Protein AF-A0A411WM19-F1 (afdb_monomer)

Foldseek 3Di:
DDPDDDDDKAKDFAPFLVPPPVCPVPDDPDDDDDDDDDDDDDDPDDPPPPVVVVVVVVVPPDPDPPPPFAKEWEAAPVDDQPDDDPRYHYAHLCQLVVLVCVLQPDQDPDPVSSVVSNVVSCPDPCNVVSVVSNVVNCVSVVVCVSRVPDDPGWMDTSSTMIIHNDNDVVVVVVNVVVVVVVD

Mean predicted aligned error: 14.67 Å

Solvent-accessible surface area (backbone atoms only — not comparable to full-atom values): 11467 Å² total; per-residue (Å²): 135,87,84,78,79,87,89,71,71,50,77,44,81,49,79,53,69,91,71,57,70,83,77,74,84,83,81,74,89,79,88,81,92,81,84,89,78,87,77,88,76,85,84,83,80,69,96,65,63,69,66,60,54,55,59,58,61,61,73,68,69,71,83,75,73,78,78,74,64,53,30,37,38,39,35,37,94,89,55,77,75,50,69,81,66,87,70,57,49,77,28,43,60,49,48,36,60,50,49,50,46,64,66,54,60,83,65,53,90,51,64,73,58,24,50,54,49,51,52,54,45,66,68,39,90,63,30,66,61,50,51,53,52,38,60,56,32,43,52,34,46,54,50,34,55,78,71,66,58,88,63,72,31,20,33,33,40,73,80,30,36,37,28,35,68,41,53,33,61,69,62,43,50,52,52,49,50,54,63,62,74,74,111

Secondary structure (DSSP, 8-state):
-----SS--EEEEPPPGGG------SS-------------------TTHHHHHHHHHHTTS---------EEEEE-TTS------TTEEEEETTHHHHHHHHHTTT--SSHHHHHHHHHHHHTSTTHHHHHHHHHHHHHHHHHHHHTT--SSSEEEETTTEEEES---HHHHHHHHHHHHHT-

Structure (mmCIF, N/CA/C/O backbone):
data_AF-A0A411WM19-F1
#
_entry.id   AF-A0A411WM19-F1
#
loop_
_atom_site.group_PDB
_atom_site.id
_atom_site.type_symbol
_atom_site.label_atom_id
_atom_site.label_alt_id
_atom_site.label_comp_id
_atom_site.label_asym_id
_atom_site.label_entity_id
_atom_site.label_seq_id
_atom_site.pdbx_PDB_ins_code
_atom_site.Cartn_x
_atom_site.Cartn_y
_atom_site.Cartn_z
_atom_site.occupancy
_atom_site.B_iso_or_equiv
_atom_site.auth_seq_id
_atom_site.auth_comp_id
_atom_site.auth_asym_id
_atom_site.auth_atom_id
_atom_site.pdbx_PDB_model_num
ATOM 1 N N . MET A 1 1 ? -14.750 1.821 -12.651 1.00 28.62 1 MET A N 1
ATOM 2 C CA . MET A 1 1 ? -15.424 3.011 -12.084 1.00 28.62 1 MET A CA 1
ATOM 3 C C . MET A 1 1 ? -16.267 2.584 -10.888 1.00 28.62 1 MET A C 1
ATOM 5 O O . MET A 1 1 ? -17.405 2.168 -11.061 1.00 28.62 1 MET A O 1
ATOM 9 N N . TYR A 1 2 ? -15.704 2.606 -9.682 1.00 30.52 2 TYR A N 1
ATOM 10 C CA . TYR A 1 2 ? -16.459 2.349 -8.452 1.00 30.52 2 TYR A CA 1
ATOM 11 C C . TYR A 1 2 ? -17.153 3.650 -8.034 1.00 30.52 2 TYR A C 1
ATOM 13 O O . TYR A 1 2 ? -16.517 4.608 -7.610 1.00 30.52 2 TYR A O 1
ATOM 21 N N . LYS A 1 3 ? -18.469 3.706 -8.233 1.00 29.66 3 LYS A N 1
ATOM 22 C CA . LYS A 1 3 ? -19.310 4.839 -7.842 1.00 29.66 3 LYS A CA 1
ATOM 23 C C . LYS A 1 3 ? -19.532 4.748 -6.328 1.00 29.66 3 LYS A C 1
ATOM 25 O O . LYS A 1 3 ? -20.340 3.945 -5.870 1.00 29.66 3 LYS A O 1
ATOM 30 N N . THR A 1 4 ? -18.758 5.492 -5.544 1.00 40.09 4 THR A N 1
ATOM 31 C CA . THR A 1 4 ? -18.931 5.589 -4.090 1.00 40.09 4 THR A CA 1
ATOM 32 C C . THR A 1 4 ? -20.080 6.548 -3.784 1.00 40.09 4 THR A C 1
ATOM 34 O O . THR A 1 4 ? -19.964 7.761 -3.923 1.00 40.09 4 THR A O 1
ATOM 37 N N . SER A 1 5 ? -21.229 5.984 -3.409 1.00 32.53 5 SER A N 1
ATOM 38 C CA . SER A 1 5 ? -22.355 6.732 -2.844 1.00 32.53 5 SER A CA 1
ATOM 39 C C . SER A 1 5 ? -21.952 7.380 -1.510 1.00 32.53 5 SER A C 1
ATOM 41 O O . SER A 1 5 ? -21.244 6.744 -0.724 1.00 32.53 5 SER A O 1
ATOM 43 N N . PRO A 1 6 ? -22.393 8.617 -1.225 1.00 42.59 6 PRO A N 1
ATOM 44 C CA . PRO A 1 6 ? -21.980 9.341 -0.033 1.00 42.59 6 PRO A CA 1
ATOM 45 C C . PRO A 1 6 ? -22.734 8.856 1.223 1.00 42.59 6 PRO A C 1
ATOM 47 O O . PRO A 1 6 ? -23.908 8.500 1.156 1.00 42.59 6 PRO A O 1
ATOM 50 N N . LEU A 1 7 ? -22.046 8.926 2.371 1.00 48.09 7 LEU A N 1
ATOM 51 C CA . LEU A 1 7 ? -22.580 9.154 3.732 1.00 48.09 7 LEU A CA 1
ATOM 52 C C . LEU A 1 7 ? -22.996 8.001 4.666 1.00 48.09 7 LEU A C 1
ATOM 54 O O . LEU A 1 7 ? -23.511 8.292 5.743 1.00 48.09 7 LEU A O 1
ATOM 58 N N . TYR A 1 8 ? -22.665 6.734 4.405 1.00 58.28 8 TYR A N 1
ATOM 59 C CA . TYR A 1 8 ? -22.829 5.699 5.443 1.00 58.28 8 TYR A CA 1
ATOM 60 C C . TYR A 1 8 ? -21.515 4.995 5.775 1.00 58.28 8 TYR A C 1
ATOM 62 O O . TYR A 1 8 ? -21.037 4.144 5.028 1.00 58.28 8 TYR A O 1
ATOM 70 N N . CYS A 1 9 ? -20.941 5.352 6.929 1.00 67.00 9 CYS A N 1
ATOM 71 C CA . CYS A 1 9 ? -19.885 4.565 7.558 1.00 67.00 9 CYS A CA 1
ATOM 72 C C . CYS A 1 9 ? -20.512 3.344 8.230 1.00 67.00 9 CYS A C 1
ATOM 74 O O . CYS A 1 9 ? -21.397 3.501 9.074 1.00 67.00 9 CYS A O 1
ATOM 76 N N . TYR A 1 10 ? -20.053 2.145 7.883 1.00 77.94 10 TYR A N 1
ATOM 77 C CA . TYR A 1 10 ? -20.561 0.898 8.454 1.00 77.94 10 TYR A CA 1
ATOM 78 C C . TYR A 1 10 ? -19.416 0.009 8.937 1.00 77.94 10 TYR A C 1
ATOM 80 O O . TYR A 1 10 ? -18.321 0.017 8.368 1.00 77.94 10 TYR A O 1
ATOM 88 N N . VAL A 1 11 ? -19.679 -0.740 10.009 1.00 79.44 11 VAL A N 1
ATOM 89 C CA . VAL A 1 11 ? -18.715 -1.634 10.657 1.00 79.44 11 VAL A CA 1
ATOM 90 C C . VAL A 1 11 ? -19.018 -3.069 10.251 1.00 79.44 11 VAL A C 1
ATOM 92 O O . VAL A 1 11 ? -20.160 -3.515 10.331 1.00 79.44 11 VAL A O 1
ATOM 95 N N . VAL A 1 12 ? -17.990 -3.803 9.836 1.00 82.75 12 VAL A N 1
ATOM 96 C CA . VAL A 1 12 ? -18.070 -5.230 9.521 1.00 82.75 12 VAL A CA 1
ATOM 97 C C . VAL A 1 12 ? -17.070 -5.984 10.390 1.00 82.75 12 VAL A C 1
ATOM 99 O O . VAL A 1 12 ? -15.887 -5.645 10.432 1.00 82.75 12 VAL A O 1
ATOM 102 N N . LYS A 1 13 ? -17.531 -7.038 11.068 1.00 84.31 13 LYS A N 1
ATOM 103 C CA . LYS A 1 13 ? -16.662 -7.986 11.775 1.00 84.31 13 LYS A CA 1
ATOM 104 C C . LYS A 1 13 ? -16.166 -9.041 10.784 1.00 84.31 13 LYS A C 1
ATOM 106 O O . LYS A 1 13 ? -16.959 -9.828 10.274 1.00 84.31 13 LYS A O 1
ATOM 111 N N . LYS A 1 14 ? -14.863 -9.070 10.517 1.00 77.69 14 LYS A N 1
ATOM 112 C CA . LYS A 1 14 ? -14.209 -10.131 9.745 1.00 77.69 14 LYS A CA 1
ATOM 113 C C . LYS A 1 14 ? -13.795 -11.270 10.695 1.00 77.69 14 LYS A C 1
ATOM 115 O O . LYS A 1 14 ? -13.387 -11.003 11.830 1.00 77.69 14 LYS A O 1
ATOM 120 N N . PRO A 1 15 ? -13.921 -12.544 10.286 1.00 58.97 15 PRO A N 1
ATOM 121 C CA . PRO A 1 15 ? -13.376 -13.655 11.059 1.00 58.97 15 PRO A CA 1
ATOM 122 C C . PRO A 1 15 ? -11.855 -13.495 11.202 1.00 58.97 15 PRO A C 1
ATOM 124 O O . PRO A 1 15 ? -11.190 -13.026 10.282 1.00 58.97 15 PRO A O 1
ATOM 127 N N . SER A 1 16 ? -11.310 -13.873 12.364 1.00 51.72 16 SER A N 1
ATOM 128 C CA . SER A 1 16 ? -9.861 -13.882 12.600 1.00 51.72 16 SER A CA 1
ATOM 129 C C . SER A 1 16 ? -9.155 -14.672 11.495 1.00 51.72 16 SER A C 1
ATOM 131 O O . SER A 1 16 ? -9.584 -15.781 11.165 1.00 51.72 16 SER A O 1
ATOM 133 N N . LEU A 1 17 ? -8.055 -14.118 10.973 1.00 50.38 17 LEU A N 1
ATOM 134 C CA . LEU A 1 17 ? -7.187 -14.764 9.982 1.00 50.38 17 LEU A CA 1
ATOM 135 C C . LEU A 1 17 ? -6.695 -16.153 10.435 1.00 50.38 17 LEU A C 1
ATOM 137 O O . LEU A 1 17 ? -6.324 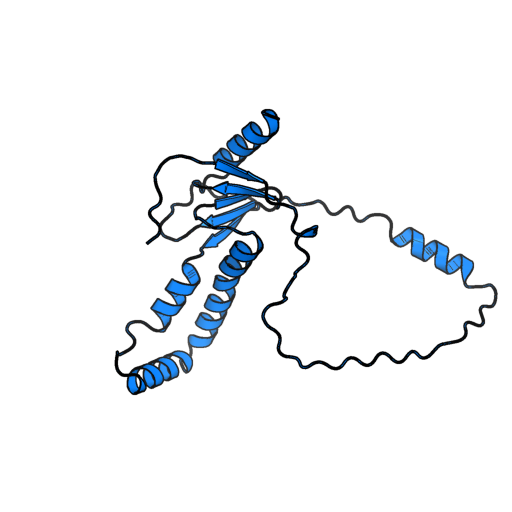-16.957 9.592 1.00 50.38 17 LEU A O 1
ATOM 141 N N . ALA A 1 18 ? -6.780 -16.488 11.731 1.00 42.69 18 ALA A N 1
ATOM 142 C CA . ALA A 1 18 ? -6.512 -17.835 12.242 1.00 42.69 18 ALA A CA 1
ATOM 143 C C . ALA A 1 18 ? -7.516 -18.906 11.757 1.00 42.69 18 ALA A C 1
ATOM 145 O O . ALA A 1 18 ? -7.242 -20.096 11.877 1.00 42.69 18 ALA A O 1
ATOM 146 N N . LYS A 1 19 ? -8.682 -18.507 11.227 1.00 36.16 19 LYS A N 1
ATOM 147 C CA . LYS A 1 19 ? -9.691 -19.417 10.649 1.00 36.16 19 LYS A CA 1
ATOM 148 C C . LYS A 1 19 ? -9.740 -19.400 9.127 1.00 36.16 19 LYS A C 1
ATOM 150 O O . LYS A 1 19 ? -10.431 -20.236 8.549 1.00 36.16 19 LYS A O 1
ATOM 155 N N . ILE A 1 20 ? -9.002 -18.505 8.475 1.00 42.38 20 ILE A N 1
ATOM 156 C CA . ILE A 1 20 ? -8.758 -18.633 7.043 1.00 42.38 20 ILE A CA 1
ATOM 157 C C . ILE A 1 20 ? -7.582 -19.592 6.925 1.00 42.38 20 ILE A C 1
ATOM 159 O O . ILE A 1 20 ? -6.432 -19.189 6.768 1.00 42.38 20 ILE A O 1
ATOM 163 N N . GLY A 1 21 ? -7.886 -20.887 7.060 1.00 33.12 21 GLY A N 1
ATOM 164 C CA . GLY A 1 21 ? -7.045 -21.908 6.463 1.00 33.12 21 GLY A CA 1
ATOM 165 C C . GLY A 1 21 ? -6.769 -21.441 5.043 1.00 33.12 21 GLY A C 1
ATOM 166 O O . GLY A 1 21 ? -7.697 -21.188 4.275 1.00 33.12 21 GLY A O 1
ATOM 167 N N . PHE A 1 22 ? -5.496 -21.198 4.771 1.00 34.88 22 PHE A N 1
ATOM 168 C CA . PHE A 1 22 ? -4.968 -20.802 3.482 1.00 34.88 22 PHE A CA 1
ATOM 169 C C . PHE A 1 22 ? -5.267 -21.958 2.515 1.00 34.88 22 PHE A C 1
ATOM 171 O O . PHE A 1 22 ? -4.410 -22.795 2.257 1.00 34.88 22 PHE A O 1
ATOM 178 N N . SER A 1 23 ? -6.502 -22.070 2.020 1.00 32.28 23 SER A N 1
ATOM 179 C CA . SER A 1 23 ? -6.815 -22.932 0.884 1.00 32.28 23 SER A CA 1
ATOM 180 C C . SER A 1 23 ? -6.308 -22.193 -0.347 1.00 32.28 23 SER A C 1
ATOM 182 O O . SER A 1 23 ? -7.037 -21.543 -1.091 1.00 32.28 23 SER A O 1
ATOM 184 N N . ALA A 1 24 ? -4.987 -22.240 -0.506 1.00 33.28 24 ALA A N 1
ATOM 185 C CA . ALA A 1 24 ? -4.282 -21.931 -1.737 1.00 33.28 24 ALA A CA 1
ATOM 186 C C . ALA A 1 24 ? -4.463 -23.089 -2.739 1.00 33.28 24 ALA A C 1
ATOM 188 O O . ALA A 1 24 ? -3.502 -23.564 -3.338 1.00 33.28 24 ALA A O 1
ATOM 189 N N . GLU A 1 25 ? -5.703 -23.542 -2.932 1.00 29.53 25 GLU A N 1
ATOM 190 C CA . GLU A 1 25 ? -6.074 -24.640 -3.832 1.00 29.53 25 GLU A CA 1
ATOM 191 C C . GLU A 1 25 ? -6.414 -24.132 -5.240 1.00 29.53 25 GLU A C 1
ATOM 193 O O . GLU A 1 25 ? -7.297 -24.647 -5.913 1.00 29.53 25 GLU A O 1
ATOM 198 N N . SER A 1 26 ? -5.755 -23.072 -5.706 1.00 32.84 26 SER A N 1
ATOM 199 C CA . SER A 1 26 ? -5.868 -22.667 -7.108 1.00 32.84 26 SER A CA 1
ATOM 200 C C . SER A 1 26 ? -4.691 -21.794 -7.520 1.00 32.84 26 SER A C 1
ATOM 202 O O . SER A 1 26 ? -4.887 -20.642 -7.872 1.00 32.84 26 SER A O 1
ATOM 204 N N . TYR A 1 27 ? -3.467 -22.313 -7.408 1.00 34.91 27 TYR A N 1
ATOM 205 C CA . TYR A 1 27 ? -2.351 -22.066 -8.339 1.00 34.91 27 TYR A CA 1
ATOM 206 C C . TYR A 1 27 ? -1.113 -22.822 -7.832 1.00 34.91 27 TYR A C 1
ATOM 208 O O . TYR A 1 27 ? -0.227 -22.252 -7.198 1.00 34.91 27 TYR A O 1
ATOM 216 N N . ARG A 1 28 ? -1.042 -24.129 -8.106 1.00 27.77 28 ARG A N 1
ATOM 217 C CA . ARG A 1 28 ? 0.235 -24.855 -8.136 1.00 27.77 28 ARG A CA 1
ATOM 218 C C . ARG A 1 28 ? 0.101 -26.165 -8.904 1.00 27.77 28 ARG A C 1
ATOM 220 O O . ARG A 1 28 ? -0.184 -27.217 -8.346 1.00 27.77 28 ARG A O 1
ATOM 227 N N . SER A 1 29 ? 0.395 -26.101 -10.195 1.00 31.05 29 SER A N 1
ATOM 228 C CA . SER A 1 29 ? 1.007 -27.237 -10.876 1.00 31.05 29 SER A CA 1
ATOM 229 C C . SER A 1 29 ? 2.418 -27.388 -10.301 1.00 31.05 29 SER A C 1
ATOM 231 O O . SER A 1 29 ? 3.291 -26.560 -10.545 1.00 31.05 29 SER A O 1
ATOM 233 N N . ASN A 1 30 ? 2.548 -28.382 -9.427 1.00 30.61 30 ASN A N 1
ATOM 234 C CA . ASN A 1 30 ? 3.732 -29.084 -8.933 1.00 30.61 30 ASN A CA 1
ATOM 235 C C . ASN A 1 30 ? 5.123 -28.662 -9.432 1.00 30.61 30 ASN A C 1
ATOM 237 O O . ASN A 1 30 ? 5.409 -28.722 -10.622 1.00 30.61 30 ASN A O 1
ATOM 241 N N . CYS A 1 31 ? 6.026 -28.452 -8.466 1.00 24.30 31 CYS A N 1
ATOM 242 C CA . CYS A 1 31 ? 7.242 -29.266 -8.323 1.00 24.30 31 CYS A CA 1
ATOM 243 C C . CYS A 1 31 ? 7.963 -28.925 -7.009 1.00 24.30 31 CYS A C 1
ATOM 245 O O . CYS A 1 31 ? 8.729 -27.974 -6.978 1.00 24.30 31 CYS A O 1
ATOM 247 N N . TYR A 1 32 ? 7.753 -29.714 -5.949 1.00 29.23 32 TYR A N 1
ATOM 248 C CA . TYR A 1 32 ? 8.782 -29.978 -4.932 1.00 29.23 32 TYR A CA 1
ATOM 249 C C . TYR A 1 32 ? 8.574 -31.391 -4.377 1.00 29.23 32 TYR A C 1
ATOM 251 O O . TYR A 1 32 ? 7.522 -31.697 -3.822 1.00 29.23 32 TYR A O 1
ATOM 259 N N . ILE A 1 33 ? 9.581 -32.249 -4.546 1.00 33.31 33 ILE A N 1
ATOM 260 C CA . ILE A 1 33 ? 9.694 -33.528 -3.842 1.00 33.31 33 ILE A CA 1
ATOM 261 C C . ILE A 1 33 ? 10.264 -33.225 -2.453 1.00 33.31 33 ILE A C 1
ATOM 263 O O . ILE A 1 33 ? 11.350 -32.661 -2.352 1.00 33.31 33 ILE A O 1
ATOM 267 N N . TYR A 1 34 ? 9.564 -33.632 -1.395 1.00 30.41 34 TYR A N 1
ATOM 268 C CA . TYR A 1 34 ? 10.172 -33.859 -0.084 1.00 30.41 34 TYR A CA 1
ATOM 269 C C . TYR A 1 34 ? 9.964 -35.330 0.274 1.00 30.41 34 TYR A C 1
ATOM 271 O O . TYR A 1 34 ? 8.840 -35.774 0.491 1.00 30.41 34 TYR A O 1
ATOM 279 N N . SER A 1 35 ? 11.056 -36.092 0.286 1.00 34.62 35 SER A N 1
ATOM 280 C CA . SER A 1 35 ? 11.085 -37.471 0.767 1.00 34.62 35 SER A CA 1
ATOM 281 C C . SER A 1 35 ? 11.567 -37.465 2.213 1.00 34.62 35 SER A C 1
ATOM 283 O O . SER A 1 35 ? 12.749 -37.253 2.477 1.00 34.62 35 SER A O 1
ATOM 285 N N . SER A 1 36 ? 10.649 -37.710 3.144 1.00 39.19 36 SER A N 1
ATOM 286 C CA . SER A 1 36 ? 10.952 -38.034 4.536 1.00 39.19 36 SER A CA 1
ATOM 287 C C . SER A 1 36 ? 11.399 -39.489 4.641 1.00 39.19 36 SER A C 1
ATOM 289 O O . SER A 1 36 ? 10.589 -40.386 4.436 1.00 39.19 36 SER A O 1
ATOM 291 N N . LEU A 1 37 ? 12.650 -39.730 5.033 1.00 38.50 37 LEU A N 1
ATOM 292 C CA . LEU A 1 37 ? 13.100 -41.028 5.544 1.00 38.50 37 LEU A CA 1
ATOM 293 C C . LEU A 1 37 ? 13.910 -40.813 6.825 1.00 38.50 37 LEU A C 1
ATOM 295 O O . LEU A 1 37 ? 15.117 -40.606 6.834 1.00 38.50 37 LEU A O 1
ATOM 299 N N . HIS A 1 38 ? 13.132 -40.785 7.904 1.00 35.06 38 HIS A N 1
ATOM 300 C CA . HIS A 1 38 ? 13.384 -41.354 9.223 1.00 35.06 38 HIS A CA 1
ATOM 301 C C . HIS A 1 38 ? 14.712 -42.128 9.367 1.00 35.06 38 HIS A C 1
ATOM 303 O O . HIS A 1 38 ? 14.859 -43.222 8.828 1.00 35.06 38 HIS A O 1
ATOM 309 N N . TRP A 1 39 ? 15.632 -41.606 10.179 1.00 32.72 39 TRP A N 1
ATOM 310 C CA . TRP A 1 39 ? 16.620 -42.424 10.882 1.00 32.72 39 TRP A CA 1
ATOM 311 C C . TRP A 1 39 ? 16.386 -42.262 12.377 1.00 32.72 39 TRP A C 1
ATOM 313 O O . TRP A 1 39 ? 16.526 -41.174 12.935 1.00 32.72 39 TRP A O 1
ATOM 323 N N . GLY A 1 40 ? 15.964 -43.360 13.001 1.00 41.06 40 GLY A N 1
ATOM 324 C CA . GLY A 1 40 ? 15.860 -43.471 14.443 1.00 41.06 40 GLY A CA 1
ATOM 325 C C . GLY A 1 40 ? 17.245 -43.416 15.075 1.00 41.06 40 GLY A C 1
ATOM 326 O O . GLY A 1 40 ? 18.153 -44.134 14.662 1.00 41.06 40 GLY A O 1
ATOM 327 N N . TYR A 1 41 ? 17.385 -42.592 16.107 1.00 41.38 41 TYR A N 1
ATOM 328 C CA . TYR A 1 41 ? 18.460 -42.722 17.079 1.00 41.38 41 TYR A CA 1
ATOM 329 C C . TYR A 1 41 ? 17.866 -43.290 18.365 1.00 41.38 41 TYR A C 1
ATOM 331 O O . TYR A 1 41 ? 17.002 -42.686 19.000 1.00 41.38 41 TYR A O 1
ATOM 339 N N . LEU A 1 42 ? 18.324 -44.492 18.712 1.00 42.41 42 LEU A N 1
ATOM 340 C CA . LEU A 1 42 ? 18.095 -45.134 19.997 1.00 42.41 42 LEU A CA 1
ATOM 341 C C . LEU A 1 42 ? 18.680 -44.249 21.104 1.00 42.41 42 LEU A C 1
ATOM 343 O O . LEU A 1 42 ? 19.882 -43.998 21.155 1.00 42.41 42 LEU A O 1
ATOM 347 N N . MET A 1 43 ? 17.814 -43.788 21.999 1.00 30.94 43 MET A N 1
ATOM 348 C CA . MET A 1 43 ? 18.188 -43.124 23.241 1.00 30.94 43 MET A CA 1
ATOM 349 C C . MET A 1 43 ? 18.658 -44.183 24.253 1.00 30.94 43 MET A C 1
ATOM 351 O O . MET A 1 43 ? 17.850 -44.968 24.743 1.00 30.94 43 MET A O 1
ATOM 3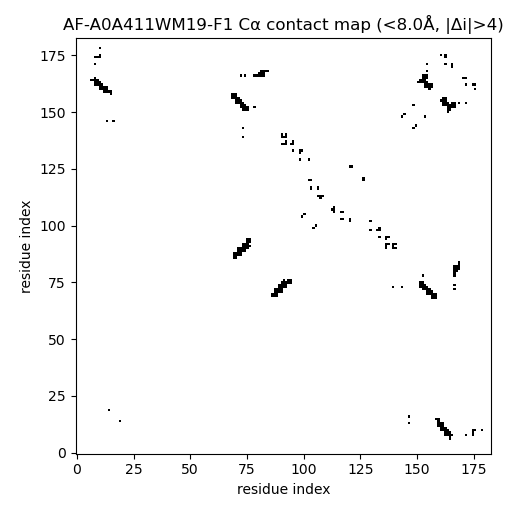55 N N . SER A 1 44 ? 19.950 -44.188 24.595 1.00 46.25 44 SER A N 1
ATOM 356 C CA . SER A 1 44 ? 20.445 -44.753 25.858 1.00 46.25 44 SER A CA 1
ATOM 357 C C . SER A 1 44 ? 20.542 -43.604 26.856 1.00 46.25 44 SER A C 1
ATOM 359 O O . SER A 1 44 ? 21.420 -42.750 26.744 1.00 46.25 44 SER A O 1
ATOM 361 N N . VAL A 1 45 ? 19.584 -43.525 27.782 1.00 46.84 45 VAL A N 1
ATOM 362 C CA . VAL A 1 45 ? 19.489 -42.430 28.756 1.00 46.84 45 VAL A CA 1
ATOM 363 C C . VAL A 1 45 ? 19.873 -42.969 30.130 1.00 46.84 45 VAL A C 1
ATOM 365 O O . VAL A 1 45 ? 19.045 -43.525 30.849 1.00 46.84 45 VAL A O 1
ATOM 368 N N . SER A 1 46 ? 21.142 -42.815 30.508 1.00 55.59 46 SER A N 1
ATOM 369 C CA . SER A 1 46 ? 21.540 -42.874 31.915 1.00 55.59 46 SER A CA 1
ATOM 370 C C . SER A 1 46 ? 21.067 -41.594 32.626 1.00 55.59 46 SER A C 1
ATOM 372 O O . SER A 1 46 ? 20.912 -40.540 32.012 1.00 55.59 46 SER A O 1
ATOM 374 N N . ASN A 1 47 ? 20.748 -41.721 33.918 1.00 51.38 47 ASN A N 1
ATOM 375 C CA . ASN A 1 47 ? 19.920 -40.853 34.776 1.00 51.38 47 ASN A CA 1
ATOM 376 C C . ASN A 1 47 ? 20.330 -39.362 34.971 1.00 51.38 47 ASN A C 1
ATOM 378 O O . ASN A 1 47 ? 20.078 -38.800 36.032 1.00 51.38 47 ASN A O 1
ATOM 382 N N . LEU A 1 48 ? 20.888 -38.672 33.972 1.00 50.78 48 LEU A N 1
ATOM 383 C CA . LEU A 1 48 ? 21.167 -37.225 34.017 1.00 50.78 48 LEU A CA 1
ATOM 384 C C . LEU A 1 48 ? 20.119 -36.355 33.289 1.00 50.78 48 LEU A C 1
ATOM 386 O O . LEU A 1 48 ? 20.087 -35.141 33.474 1.00 50.78 48 LEU A O 1
ATOM 390 N N . SER A 1 49 ? 19.224 -36.956 32.496 1.00 51.28 49 SER A N 1
ATOM 391 C CA . SER A 1 49 ? 18.298 -36.218 31.617 1.00 51.28 49 SER A CA 1
ATOM 392 C C . SER A 1 49 ? 17.138 -35.513 32.330 1.00 51.28 49 SER A C 1
ATOM 394 O O . SER A 1 49 ? 16.569 -34.589 31.759 1.00 51.28 49 SER A O 1
ATOM 396 N N . LYS A 1 50 ? 16.756 -35.929 33.545 1.00 51.12 50 LYS A N 1
ATOM 397 C CA . LYS A 1 50 ? 15.509 -35.451 34.178 1.00 51.12 50 LYS A CA 1
ATOM 398 C C . LYS A 1 50 ? 15.623 -34.038 34.760 1.00 51.12 50 LYS A C 1
ATOM 400 O O . LYS A 1 50 ? 14.648 -33.292 34.740 1.00 51.12 50 LYS A O 1
ATOM 405 N N . VAL A 1 51 ? 16.810 -33.658 35.239 1.00 56.47 51 VAL A N 1
ATOM 406 C CA . VAL A 1 51 ? 17.047 -32.341 35.860 1.00 56.47 51 VAL A CA 1
ATOM 407 C C . VAL A 1 51 ? 17.179 -31.248 34.795 1.00 56.47 51 VAL A C 1
ATOM 409 O O . VAL A 1 51 ? 16.671 -30.146 34.979 1.00 56.47 51 VAL A O 1
ATOM 412 N N . LEU A 1 52 ? 17.768 -31.578 33.640 1.00 53.59 52 LEU A N 1
ATOM 413 C CA . LEU A 1 52 ? 17.961 -30.636 32.534 1.00 53.59 52 LEU A CA 1
ATOM 414 C C . LEU A 1 52 ? 16.653 -30.319 31.780 1.00 53.59 52 LEU A C 1
ATOM 416 O O . LEU A 1 52 ? 16.475 -29.214 31.275 1.00 53.59 52 LEU A O 1
ATOM 420 N N . THR A 1 53 ? 15.695 -31.252 31.742 1.00 55.47 53 THR A N 1
ATOM 421 C CA . THR A 1 53 ? 14.359 -30.991 31.175 1.00 55.47 53 THR A CA 1
ATOM 422 C C . THR A 1 53 ? 13.508 -30.059 32.037 1.00 55.47 53 THR A C 1
ATOM 424 O O . THR A 1 53 ? 12.683 -29.326 31.493 1.00 55.47 53 THR A O 1
ATOM 427 N N . LEU A 1 54 ? 13.706 -30.040 33.362 1.00 52.56 54 LEU A N 1
ATOM 428 C CA . LEU A 1 54 ? 12.930 -29.168 34.252 1.00 52.56 54 LEU A CA 1
ATOM 429 C C . LEU A 1 54 ? 13.351 -27.694 34.132 1.00 52.56 54 LEU A C 1
ATOM 431 O O . LEU A 1 54 ? 12.503 -26.805 34.189 1.00 52.56 54 LEU A O 1
ATOM 435 N N . THR A 1 55 ? 14.641 -27.427 33.911 1.00 54.97 55 THR A N 1
ATOM 436 C CA . THR A 1 55 ? 15.152 -26.064 33.695 1.00 54.97 55 THR A CA 1
ATOM 437 C C . THR A 1 55 ? 14.775 -25.511 32.322 1.00 54.97 55 THR A C 1
ATOM 439 O O . THR A 1 55 ? 14.486 -24.320 32.208 1.00 54.97 55 THR A O 1
ATOM 442 N N . PHE A 1 56 ? 14.676 -26.361 31.294 1.00 55.50 56 PHE A N 1
ATOM 443 C CA . PHE A 1 56 ? 14.203 -25.942 29.969 1.00 55.50 56 PHE A CA 1
ATOM 444 C C . PHE A 1 56 ? 12.709 -25.561 29.962 1.00 55.50 56 PHE A C 1
ATOM 446 O O . PHE A 1 56 ? 12.314 -24.637 29.255 1.00 55.50 56 PHE A O 1
ATOM 453 N N . LEU A 1 57 ? 11.882 -26.204 30.797 1.00 55.47 57 LEU A N 1
ATOM 454 C CA . LEU A 1 57 ? 10.451 -25.891 30.903 1.00 55.47 57 LEU A CA 1
ATOM 455 C C . LEU A 1 57 ? 10.180 -24.556 31.631 1.00 55.47 57 LEU A C 1
ATOM 457 O O . LEU A 1 57 ? 9.198 -23.883 31.326 1.00 55.47 57 LEU A O 1
ATOM 461 N N . MET A 1 58 ? 11.057 -24.132 32.552 1.00 56.16 58 MET A N 1
ATOM 462 C CA . MET A 1 58 ? 10.909 -22.855 33.277 1.00 56.16 58 MET A CA 1
ATOM 463 C C . MET A 1 58 ? 11.293 -21.614 32.452 1.00 56.16 58 MET A C 1
ATOM 465 O O . MET A 1 58 ? 10.778 -20.529 32.723 1.00 56.16 58 MET A O 1
ATOM 469 N N . LEU A 1 59 ? 12.135 -21.749 31.422 1.00 53.69 59 LEU A N 1
ATOM 470 C CA . LEU A 1 59 ? 12.543 -20.625 30.560 1.00 53.69 59 LEU A CA 1
ATOM 471 C C . LEU A 1 59 ? 11.503 -20.254 29.484 1.00 53.69 59 LEU A C 1
ATOM 473 O O . LEU A 1 59 ? 11.632 -19.213 28.847 1.00 53.69 59 LEU A O 1
ATOM 477 N N . PHE A 1 60 ? 10.442 -21.051 29.322 1.00 53.31 60 PHE A N 1
ATOM 478 C CA . PHE A 1 60 ? 9.278 -20.736 28.479 1.00 53.31 60 PHE A CA 1
ATOM 479 C C . PHE A 1 60 ? 8.146 -20.035 29.255 1.00 53.31 60 PHE A C 1
ATOM 481 O O . PHE A 1 60 ? 6.988 -20.039 28.833 1.00 53.31 60 PHE A O 1
ATOM 488 N N . THR A 1 61 ? 8.446 -19.423 30.404 1.00 53.34 61 THR A N 1
ATOM 489 C CA . THR A 1 61 ? 7.471 -18.623 31.151 1.00 53.34 61 THR A CA 1
ATOM 490 C C . THR A 1 61 ? 7.230 -17.280 30.453 1.00 53.34 61 THR A C 1
ATOM 492 O O . THR A 1 61 ? 7.967 -16.313 30.599 1.00 53.34 61 THR A O 1
ATOM 495 N N . SER A 1 62 ? 6.175 -17.272 29.635 1.00 56.59 62 SER A N 1
ATOM 496 C CA . SER A 1 62 ? 5.363 -16.122 29.220 1.00 56.59 62 SER A CA 1
ATOM 497 C C . SER A 1 62 ? 6.112 -14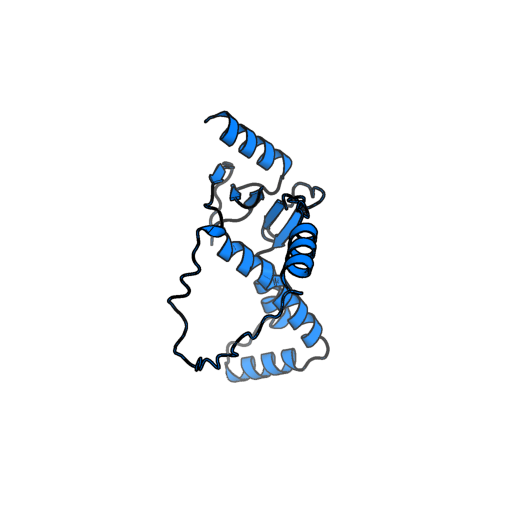.819 28.919 1.00 56.59 62 SER A C 1
ATOM 499 O O . SER A 1 62 ? 6.085 -13.872 29.709 1.00 56.59 62 SER A O 1
ATOM 501 N N . GLN A 1 63 ? 6.648 -14.690 27.706 1.00 55.12 63 GLN A N 1
ATOM 502 C CA . GLN A 1 63 ? 6.690 -13.357 27.111 1.00 55.12 63 GLN A CA 1
ATOM 503 C C . GLN A 1 63 ? 5.253 -12.983 26.744 1.00 55.12 63 GLN A C 1
ATOM 505 O O . GLN A 1 63 ? 4.702 -13.465 25.756 1.00 55.12 63 GLN A O 1
ATOM 510 N N . GLY A 1 64 ? 4.610 -12.188 27.602 1.00 55.16 64 GLY A N 1
ATOM 511 C CA . GLY A 1 64 ? 3.339 -11.557 27.278 1.00 55.16 64 GLY A CA 1
ATOM 512 C C . GLY A 1 64 ? 3.555 -10.651 26.075 1.00 55.16 64 GLY A C 1
ATOM 513 O O . GLY A 1 64 ? 4.168 -9.594 26.197 1.00 55.16 64 GLY A O 1
ATOM 514 N N . ILE A 1 65 ? 3.093 -11.079 24.903 1.00 53.16 65 ILE A N 1
ATOM 515 C CA . ILE A 1 65 ? 3.063 -10.219 23.726 1.00 53.16 65 ILE A CA 1
ATOM 516 C C . ILE A 1 65 ? 2.027 -9.145 24.043 1.00 53.16 65 ILE A C 1
ATOM 518 O O . ILE A 1 65 ? 0.829 -9.424 24.093 1.00 53.16 65 ILE A O 1
ATOM 522 N N . ALA A 1 66 ? 2.485 -7.924 24.311 1.00 50.81 66 ALA A N 1
ATOM 523 C CA . ALA A 1 66 ? 1.608 -6.769 24.279 1.00 50.81 66 ALA A CA 1
ATOM 524 C C . ALA A 1 66 ? 1.059 -6.684 22.851 1.00 50.81 66 ALA A C 1
ATOM 526 O O . ALA A 1 66 ? 1.788 -6.358 21.916 1.00 50.81 66 ALA A O 1
ATOM 527 N N . GLU A 1 67 ? -0.205 -7.065 22.673 1.00 52.69 67 GLU A N 1
ATOM 528 C CA . GLU A 1 67 ? -0.890 -7.023 21.388 1.00 52.69 67 GLU A CA 1
ATOM 529 C C . GLU A 1 67 ? -1.120 -5.544 21.053 1.00 52.69 67 GLU A C 1
ATOM 531 O O . GLU A 1 67 ? -2.131 -4.938 21.422 1.00 52.69 67 GLU A O 1
ATOM 536 N N . THR A 1 68 ? -0.127 -4.907 20.430 1.00 54.09 68 THR A N 1
ATOM 537 C CA . THR A 1 68 ? -0.309 -3.576 19.868 1.00 54.09 68 THR A CA 1
ATOM 538 C C . THR A 1 68 ? -1.393 -3.712 18.808 1.00 54.09 68 THR A C 1
ATOM 540 O O . THR A 1 68 ? -1.207 -4.326 17.761 1.00 54.09 68 THR A O 1
ATOM 543 N N . LYS A 1 69 ? -2.586 -3.193 19.114 1.00 69.06 69 LYS A N 1
ATOM 544 C CA . LYS A 1 69 ? -3.714 -3.161 18.182 1.00 69.06 69 LYS A CA 1
ATOM 545 C C . LYS A 1 69 ? -3.387 -2.161 17.078 1.00 69.06 69 LYS A C 1
ATOM 547 O O . LYS A 1 69 ? -3.778 -0.997 17.137 1.00 69.06 69 LYS A O 1
ATOM 552 N N . GLU A 1 70 ? -2.602 -2.618 16.112 1.00 82.00 70 GLU A N 1
ATOM 553 C CA . GLU A 1 70 ? -2.265 -1.887 14.900 1.00 82.00 70 GLU A CA 1
ATOM 554 C C . GLU A 1 70 ? -3.563 -1.451 14.212 1.00 82.00 70 GLU A C 1
ATOM 556 O O . GLU A 1 70 ? -4.465 -2.262 13.967 1.00 82.00 70 GLU A O 1
ATOM 561 N N . THR A 1 71 ? -3.681 -0.149 13.956 1.00 89.50 71 THR A N 1
ATOM 562 C CA . THR A 1 71 ? -4.769 0.398 13.144 1.00 89.50 71 THR A CA 1
ATOM 563 C C . THR A 1 71 ? -4.255 0.532 11.722 1.00 89.50 71 THR A C 1
ATOM 565 O O . THR A 1 71 ? -3.210 1.138 11.502 1.00 89.50 71 THR A O 1
ATOM 568 N N . ILE A 1 72 ? -4.970 -0.035 10.755 1.00 92.62 72 ILE A N 1
ATOM 569 C CA . ILE A 1 72 ? -4.552 -0.006 9.350 1.00 92.62 72 ILE A CA 1
ATOM 570 C C . ILE A 1 72 ? -5.587 0.770 8.547 1.00 92.62 72 ILE A C 1
ATOM 572 O O . ILE A 1 72 ? -6.765 0.421 8.563 1.00 92.62 72 ILE A O 1
ATOM 576 N N . ILE A 1 73 ? -5.161 1.801 7.828 1.00 93.12 73 ILE A N 1
ATOM 577 C CA . ILE A 1 73 ? -6.010 2.573 6.921 1.00 93.12 73 ILE A CA 1
ATOM 578 C C . ILE A 1 73 ? -5.699 2.152 5.487 1.00 93.12 73 ILE A C 1
ATOM 580 O O . ILE A 1 73 ? -4.566 2.263 5.027 1.00 93.12 73 ILE A O 1
ATOM 584 N N . PHE A 1 74 ? -6.724 1.714 4.768 1.00 92.62 74 PHE A N 1
ATOM 585 C CA . PHE A 1 74 ? -6.705 1.496 3.329 1.00 92.62 74 PHE A CA 1
ATOM 586 C C . PHE A 1 74 ? -7.400 2.662 2.638 1.00 92.62 74 PHE A C 1
ATOM 588 O O . PHE A 1 74 ? -8.574 2.941 2.892 1.00 92.62 74 PHE A O 1
ATOM 595 N N . THR A 1 75 ? -6.684 3.345 1.754 1.00 93.88 75 THR A N 1
ATOM 596 C CA . THR A 1 75 ? -7.192 4.524 1.052 1.00 93.88 75 THR A CA 1
ATOM 597 C C . THR A 1 75 ? -6.702 4.553 -0.398 1.00 93.88 75 THR A C 1
ATOM 599 O O . THR A 1 75 ? -6.086 3.602 -0.880 1.00 93.88 75 THR A O 1
ATOM 602 N N . ASN A 1 76 ? -7.029 5.623 -1.113 1.00 92.06 76 ASN A N 1
ATOM 603 C CA . ASN A 1 76 ? -6.442 5.977 -2.402 1.00 92.06 76 ASN A CA 1
ATOM 604 C C . ASN A 1 76 ? -6.132 7.484 -2.426 1.00 92.06 76 ASN A C 1
ATOM 606 O O . ASN A 1 76 ? -6.574 8.217 -1.535 1.00 92.06 76 ASN A O 1
ATOM 610 N N . ASN A 1 77 ? -5.436 7.969 -3.453 1.00 87.69 77 ASN A N 1
ATOM 611 C CA . ASN A 1 77 ? -5.056 9.384 -3.548 1.00 87.69 77 ASN A CA 1
ATOM 612 C C . ASN A 1 77 ? -6.242 10.350 -3.754 1.00 87.69 77 ASN A C 1
ATOM 614 O O . ASN A 1 77 ? -6.075 11.559 -3.617 1.00 87.69 77 ASN A O 1
ATOM 618 N N . ASN A 1 78 ? -7.447 9.842 -4.038 1.00 86.62 78 ASN A N 1
ATOM 619 C CA . ASN A 1 78 ? -8.659 10.659 -4.170 1.00 86.62 78 ASN A CA 1
ATOM 620 C C . ASN A 1 78 ? -9.362 10.904 -2.823 1.00 86.62 78 ASN A C 1
ATOM 622 O O . ASN A 1 78 ? -10.309 11.687 -2.759 1.00 86.62 78 ASN A O 1
ATOM 626 N N . ASN A 1 79 ? -8.935 10.225 -1.756 1.00 81.50 79 ASN A N 1
ATOM 627 C CA . ASN A 1 79 ? -9.528 10.328 -0.430 1.00 81.50 79 ASN A CA 1
ATOM 628 C C . ASN A 1 79 ? -8.586 11.080 0.514 1.00 81.50 79 ASN A C 1
ATOM 630 O O . ASN A 1 79 ? -7.460 10.654 0.764 1.00 81.50 79 ASN A O 1
ATOM 634 N N . LEU A 1 80 ? -9.075 12.180 1.088 1.00 81.62 80 LEU A N 1
ATOM 635 C CA . LEU A 1 80 ? -8.321 12.946 2.076 1.00 81.62 80 LEU A CA 1
ATOM 636 C C . LEU A 1 80 ? -8.176 12.147 3.376 1.00 81.62 80 LEU A C 1
ATOM 638 O O . LEU A 1 80 ? -9.145 11.583 3.892 1.00 81.62 80 LEU A O 1
ATOM 642 N N . LEU A 1 81 ? -6.964 12.130 3.927 1.00 81.75 81 LEU A N 1
ATOM 643 C CA . LEU A 1 81 ? -6.705 11.595 5.258 1.00 81.75 81 LEU A CA 1
ATOM 644 C C . LEU A 1 81 ? -7.194 12.601 6.303 1.00 81.75 81 LEU A C 1
ATOM 646 O O . LEU A 1 81 ? -6.688 13.719 6.395 1.00 81.75 81 LEU A O 1
ATOM 650 N N . LEU A 1 82 ? -8.195 12.207 7.085 1.00 75.00 82 LEU A N 1
ATOM 651 C CA . LEU A 1 82 ? -8.749 13.021 8.162 1.00 75.00 82 LEU A CA 1
ATOM 652 C C . LEU A 1 82 ? -8.066 12.637 9.478 1.00 75.00 82 LEU A C 1
ATOM 654 O O . LEU A 1 82 ? -8.597 11.855 10.263 1.00 75.00 82 LEU A O 1
ATOM 658 N N . GLY A 1 83 ? -6.872 13.197 9.681 1.00 66.00 83 GLY A N 1
ATOM 659 C CA . GLY A 1 83 ? -6.008 12.916 10.828 1.00 66.00 83 GLY A CA 1
ATOM 660 C C . GLY A 1 83 ? -5.118 11.683 10.637 1.00 66.00 83 GLY A C 1
ATOM 661 O O . GLY A 1 83 ? -5.390 10.806 9.821 1.00 66.00 83 GLY A O 1
ATOM 662 N N . THR A 1 84 ? -4.026 11.624 11.399 1.00 64.25 84 THR A N 1
ATOM 663 C CA . THR A 1 84 ? -3.102 10.479 11.443 1.00 64.25 84 THR A CA 1
ATOM 664 C C . THR A 1 84 ? -2.776 10.168 12.902 1.00 64.25 84 THR A C 1
ATOM 666 O O . THR A 1 84 ? -1.879 10.794 13.474 1.00 64.25 84 THR A O 1
ATOM 669 N N . PRO A 1 85 ? -3.511 9.256 13.555 1.00 67.38 85 PRO A N 1
ATOM 670 C CA . PRO A 1 85 ? -3.201 8.900 14.927 1.00 67.38 85 PRO A CA 1
ATOM 671 C C . PRO A 1 85 ? -1.915 8.083 15.004 1.00 67.38 85 PRO A C 1
ATOM 673 O O . PRO A 1 85 ? -1.547 7.354 14.080 1.00 67.38 85 PRO A O 1
ATOM 676 N N . THR A 1 86 ? -1.254 8.177 16.153 1.00 67.75 86 THR A N 1
ATOM 677 C CA . THR A 1 86 ? -0.083 7.374 16.507 1.00 67.75 86 THR A CA 1
ATOM 678 C C . THR A 1 86 ? -0.395 5.880 16.365 1.00 67.75 86 THR A C 1
ATOM 680 O O . THR A 1 86 ? -1.490 5.444 16.713 1.00 67.75 86 THR A O 1
ATOM 683 N N . ASN A 1 87 ? 0.571 5.090 15.883 1.00 82.44 87 ASN A N 1
ATOM 684 C CA . ASN A 1 87 ? 0.430 3.641 15.661 1.00 82.44 87 ASN A CA 1
ATOM 685 C C . ASN A 1 87 ? -0.568 3.246 14.547 1.00 82.44 87 ASN A C 1
ATOM 687 O O . ASN A 1 87 ? -1.266 2.233 14.651 1.00 82.44 87 ASN A O 1
ATOM 691 N N . THR A 1 88 ? -0.628 4.053 13.481 1.00 87.94 88 THR A N 1
ATOM 692 C CA . THR A 1 88 ? -1.441 3.775 12.290 1.00 87.94 88 THR A CA 1
ATOM 693 C C . THR A 1 88 ? -0.562 3.484 11.081 1.00 87.94 88 THR A C 1
ATOM 695 O O . THR A 1 88 ? 0.323 4.275 10.757 1.00 87.94 88 THR A O 1
ATOM 698 N N . VAL A 1 89 ? -0.842 2.387 10.383 1.00 91.38 89 VAL A N 1
ATOM 699 C CA . VAL A 1 89 ? -0.231 2.070 9.087 1.00 91.38 89 VAL A CA 1
ATOM 700 C C . VAL A 1 89 ? -1.195 2.450 7.974 1.00 91.38 89 VAL A C 1
ATOM 702 O O . VAL A 1 89 ? -2.383 2.146 8.042 1.00 91.38 89 VAL A O 1
ATOM 705 N N . ILE A 1 90 ? -0.693 3.132 6.947 1.00 92.25 90 ILE A N 1
ATOM 706 C CA . ILE A 1 90 ? -1.504 3.633 5.836 1.00 92.25 90 ILE A CA 1
ATOM 707 C C . ILE A 1 90 ? -1.051 2.950 4.550 1.00 92.25 90 ILE A C 1
ATOM 709 O O . ILE A 1 90 ? 0.130 2.969 4.212 1.00 92.25 90 ILE A O 1
ATOM 713 N N . TYR A 1 91 ? -2.005 2.369 3.829 1.00 93.75 91 TYR A N 1
ATOM 714 C CA . TYR A 1 91 ? -1.803 1.775 2.517 1.00 93.75 91 TYR A CA 1
ATOM 715 C C . TYR A 1 91 ? -2.673 2.482 1.479 1.00 93.75 91 TYR A C 1
ATOM 717 O O . TYR A 1 91 ? -3.905 2.421 1.533 1.00 93.75 91 TYR A O 1
ATOM 725 N N . ASN A 1 92 ? -2.024 3.102 0.498 1.00 93.69 92 ASN A N 1
ATOM 726 C CA . ASN A 1 92 ? -2.674 3.620 -0.700 1.00 93.69 92 ASN A CA 1
ATOM 727 C C . ASN A 1 92 ? -2.755 2.508 -1.745 1.00 93.69 92 ASN A C 1
ATOM 729 O O . ASN A 1 92 ? -1.735 1.995 -2.206 1.00 93.69 92 ASN A O 1
ATOM 733 N N . LEU A 1 93 ? -3.969 2.118 -2.117 1.00 93.69 93 LEU A N 1
ATOM 734 C CA . LEU A 1 93 ? -4.183 0.982 -3.015 1.00 93.69 93 LEU A CA 1
ATOM 735 C C . LEU A 1 93 ? -3.997 1.321 -4.500 1.00 93.69 93 LEU A C 1
ATOM 737 O O . LEU A 1 93 ? -3.914 0.412 -5.319 1.00 93.69 93 LEU A O 1
ATOM 741 N N . ASP A 1 94 ? -3.915 2.604 -4.843 1.00 93.31 94 ASP A N 1
ATOM 742 C CA . ASP A 1 94 ? -3.691 3.122 -6.197 1.00 93.31 94 ASP A CA 1
ATOM 743 C C . ASP A 1 94 ? -2.229 3.523 -6.464 1.00 93.31 94 ASP A C 1
ATOM 745 O O . ASP A 1 94 ? -1.869 3.838 -7.599 1.00 93.31 94 ASP A O 1
ATOM 749 N N . ASP A 1 95 ? -1.359 3.479 -5.450 1.00 93.38 95 ASP A N 1
ATOM 750 C CA . ASP A 1 95 ? 0.062 3.797 -5.616 1.00 93.38 95 ASP A CA 1
ATOM 751 C C . ASP A 1 95 ? 0.794 2.874 -6.608 1.00 93.38 95 ASP A C 1
ATOM 753 O O . ASP A 1 95 ? 1.551 3.410 -7.422 1.00 93.38 95 ASP A O 1
ATOM 757 N N . PRO A 1 96 ? 0.559 1.543 -6.657 1.00 93.62 96 PRO A N 1
ATOM 758 C CA . PRO A 1 96 ? 1.190 0.696 -7.671 1.00 93.62 96 PRO A CA 1
ATOM 759 C C . PRO A 1 96 ? 0.845 1.131 -9.098 1.00 93.62 96 PRO A C 1
ATOM 761 O O . PRO A 1 96 ? 1.730 1.243 -9.944 1.00 93.62 96 PRO A O 1
ATOM 764 N N . GLU A 1 97 ? -0.431 1.423 -9.363 1.00 92.69 97 GLU A N 1
ATOM 765 C CA . GLU A 1 97 ? -0.900 1.861 -10.681 1.00 92.69 97 GLU A CA 1
ATOM 766 C C . GLU A 1 97 ? -0.259 3.194 -11.074 1.00 92.69 97 GLU A C 1
ATOM 768 O O . GLU A 1 97 ? 0.232 3.343 -12.195 1.00 92.69 97 GLU A O 1
ATOM 773 N N . ARG A 1 98 ? -0.171 4.140 -10.134 1.00 92.94 98 ARG A N 1
ATOM 774 C CA . ARG A 1 98 ? 0.499 5.425 -10.366 1.00 92.94 98 ARG A CA 1
ATOM 775 C C . ARG A 1 98 ? 1.986 5.259 -10.631 1.00 92.94 98 ARG A C 1
ATOM 777 O O . ARG A 1 98 ? 2.503 5.887 -11.549 1.00 92.94 98 ARG A O 1
ATOM 784 N N . LEU A 1 99 ? 2.682 4.426 -9.861 1.00 93.81 99 LEU A N 1
ATOM 785 C CA . LEU A 1 99 ? 4.110 4.179 -10.062 1.00 93.81 99 LEU A CA 1
ATOM 786 C C . LEU A 1 99 ? 4.378 3.521 -11.419 1.00 93.81 99 LEU A C 1
ATOM 788 O O . LEU A 1 99 ? 5.280 3.963 -12.128 1.00 93.81 99 LEU A O 1
ATOM 792 N N . ILE A 1 100 ? 3.560 2.543 -11.823 1.00 93.31 100 ILE A N 1
ATOM 793 C CA . ILE A 1 100 ? 3.641 1.913 -13.151 1.00 93.31 100 ILE A CA 1
ATOM 794 C C . ILE A 1 100 ? 3.361 2.940 -14.252 1.00 93.31 100 ILE A C 1
ATOM 796 O O . ILE A 1 100 ? 4.145 3.058 -15.193 1.00 93.31 100 ILE A O 1
ATOM 800 N N . SER A 1 101 ? 2.280 3.713 -14.127 1.00 92.38 101 SER A N 1
ATOM 801 C CA . SER A 1 101 ? 1.905 4.735 -15.110 1.00 92.38 101 SER A CA 1
ATOM 802 C C . SER A 1 101 ? 2.961 5.833 -15.234 1.00 92.38 101 SER A C 1
ATOM 804 O O . SER A 1 101 ? 3.187 6.342 -16.329 1.00 92.38 101 SER A O 1
ATOM 806 N N . ASN A 1 102 ? 3.611 6.204 -14.132 1.00 92.31 102 ASN A N 1
ATOM 807 C CA . ASN A 1 102 ? 4.685 7.192 -14.131 1.00 92.31 102 ASN A CA 1
ATOM 808 C C . ASN A 1 102 ? 5.976 6.623 -14.731 1.00 92.31 102 ASN A C 1
ATOM 810 O O . ASN A 1 102 ? 6.682 7.339 -15.436 1.00 92.31 102 ASN A O 1
ATOM 814 N N . ALA A 1 103 ? 6.291 5.351 -14.466 1.00 91.19 103 ALA A N 1
ATOM 815 C CA . ALA A 1 103 ? 7.480 4.700 -15.008 1.00 91.19 103 ALA A CA 1
ATOM 816 C C . ALA A 1 103 ? 7.375 4.481 -16.526 1.00 91.19 103 ALA A C 1
ATOM 818 O O . ALA A 1 103 ? 8.335 4.727 -17.251 1.00 91.19 103 ALA A O 1
ATOM 819 N N . PHE A 1 104 ? 6.204 4.066 -17.015 1.00 90.94 104 PHE A N 1
ATOM 820 C CA . PHE A 1 104 ? 5.965 3.723 -18.422 1.00 90.94 104 PHE A CA 1
ATOM 821 C C . PHE A 1 104 ? 5.022 4.708 -19.119 1.00 90.94 104 PHE A C 1
ATOM 823 O O . PHE A 1 104 ? 4.211 4.314 -19.958 1.00 90.94 104 PHE A O 1
ATOM 830 N N . SER A 1 105 ? 5.088 5.988 -18.753 1.00 85.50 105 SER A N 1
ATOM 831 C CA . SER A 1 105 ? 4.172 7.012 -19.259 1.00 85.50 105 SER A CA 1
ATOM 832 C C . SER A 1 105 ? 4.080 6.986 -20.790 1.00 85.50 105 SER A C 1
ATOM 834 O O . SER A 1 105 ? 5.094 7.116 -21.473 1.00 85.50 105 SER A O 1
ATOM 836 N N . SER A 1 106 ? 2.858 6.869 -21.322 1.00 78.38 106 SER A N 1
ATOM 837 C CA . SER A 1 106 ? 2.569 6.883 -22.763 1.00 78.38 106 SER A CA 1
ATOM 838 C C . SER A 1 106 ? 3.291 5.791 -23.574 1.00 78.38 106 SER A C 1
ATOM 840 O O . SER A 1 106 ? 4.000 6.088 -24.541 1.00 78.38 106 SER A O 1
ATOM 842 N N . LEU A 1 107 ? 3.063 4.516 -23.231 1.00 87.06 107 LEU A N 1
ATOM 843 C CA . LEU A 1 107 ? 3.474 3.398 -24.086 1.00 87.06 107 LEU A CA 1
ATOM 844 C C . LEU A 1 107 ? 2.863 3.535 -25.499 1.00 87.06 107 LEU A C 1
ATOM 846 O O . LEU A 1 107 ? 1.643 3.669 -25.625 1.00 87.06 107 LEU A O 1
ATOM 850 N N . PRO A 1 108 ? 3.681 3.486 -26.566 1.00 88.44 108 PRO A N 1
ATOM 851 C CA . PRO A 1 108 ? 3.193 3.466 -27.942 1.00 88.44 108 PRO A CA 1
ATOM 852 C C . PRO A 1 108 ? 2.211 2.316 -28.193 1.00 88.44 108 PRO A C 1
ATOM 854 O O . PRO A 1 108 ? 2.377 1.225 -27.657 1.00 88.44 108 PRO A O 1
ATOM 857 N N . SER A 1 109 ? 1.217 2.518 -29.063 1.00 89.50 109 SER A N 1
ATOM 858 C CA . SER A 1 109 ? 0.265 1.453 -29.422 1.00 89.50 109 SER A CA 1
ATOM 859 C C . SER A 1 109 ? 0.906 0.321 -30.238 1.00 89.50 109 SER A C 1
ATOM 861 O O . SER A 1 109 ? 0.403 -0.802 -30.236 1.00 89.50 109 SER A O 1
ATOM 863 N N . ASP A 1 110 ? 2.020 0.596 -30.928 1.00 95.38 110 ASP A N 1
ATOM 864 C CA . ASP A 1 110 ? 2.809 -0.432 -31.606 1.00 95.38 110 ASP A CA 1
ATOM 865 C C . ASP A 1 110 ? 3.586 -1.282 -30.592 1.00 95.38 110 ASP A C 1
ATOM 867 O O . ASP A 1 110 ? 4.439 -0.780 -29.856 1.00 95.38 110 ASP A O 1
ATOM 871 N N . ARG A 1 111 ? 3.336 -2.596 -30.603 1.00 92.25 111 ARG A N 1
ATOM 872 C CA . ARG A 1 111 ? 3.908 -3.548 -29.639 1.00 92.25 111 ARG A CA 1
ATOM 873 C C . ARG A 1 111 ? 5.438 -3.537 -29.633 1.00 92.25 111 ARG A C 1
ATOM 875 O O . ARG A 1 111 ? 6.033 -3.542 -28.560 1.00 92.25 111 ARG A O 1
ATOM 882 N N . LYS A 1 112 ? 6.077 -3.526 -30.810 1.00 95.12 112 LYS A N 1
ATOM 883 C CA . LYS A 1 112 ? 7.549 -3.570 -30.911 1.00 95.12 112 LYS A CA 1
ATOM 884 C C . LYS A 1 112 ? 8.178 -2.296 -30.353 1.00 95.12 112 LYS A C 1
ATOM 886 O O . LYS A 1 112 ? 9.231 -2.338 -29.721 1.00 95.12 112 LYS A O 1
ATOM 891 N N . THR A 1 113 ? 7.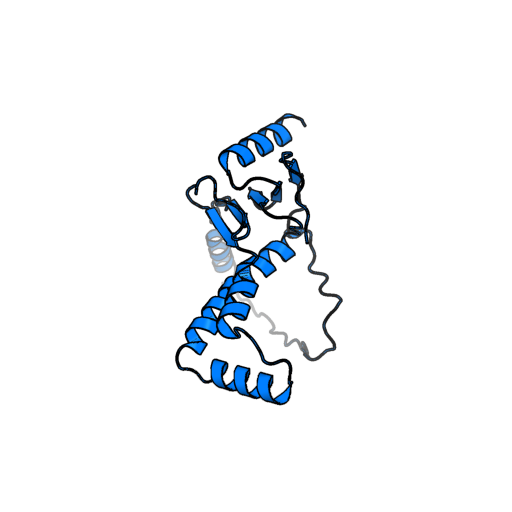535 -1.160 -30.589 1.00 92.88 113 THR A N 1
ATOM 892 C CA . THR A 1 113 ? 7.989 0.136 -30.088 1.00 92.88 113 THR A CA 1
ATOM 893 C C . THR A 1 113 ? 7.741 0.264 -28.583 1.00 92.88 113 THR A C 1
ATOM 895 O O . THR A 1 113 ? 8.622 0.746 -27.872 1.00 92.88 113 THR A O 1
ATOM 898 N N . ALA A 1 114 ? 6.609 -0.234 -28.075 1.00 92.69 114 ALA A N 1
ATOM 899 C CA . ALA A 1 114 ? 6.320 -0.300 -26.642 1.00 92.69 114 ALA A CA 1
ATOM 900 C C . ALA A 1 114 ? 7.334 -1.158 -25.883 1.00 92.69 114 ALA A C 1
ATOM 902 O O . ALA A 1 114 ? 7.861 -0.719 -24.867 1.00 92.69 114 ALA A O 1
ATOM 903 N N . GLU A 1 115 ? 7.677 -2.333 -26.412 1.00 94.94 115 GLU A N 1
ATOM 904 C CA . GLU A 1 115 ? 8.679 -3.210 -25.805 1.00 94.94 115 GLU A CA 1
ATOM 905 C C . GLU A 1 115 ? 10.042 -2.516 -25.692 1.00 94.94 115 GLU A C 1
ATOM 907 O O . GLU A 1 115 ? 10.632 -2.472 -24.612 1.00 94.94 115 GLU A O 1
ATOM 912 N N . LYS A 1 116 ? 10.518 -1.899 -26.782 1.00 94.62 116 LYS A N 1
ATOM 913 C CA . LYS A 1 116 ? 11.774 -1.132 -26.770 1.00 94.62 116 LYS A CA 1
ATOM 914 C C . LYS A 1 116 ? 11.728 0.025 -25.773 1.00 94.62 116 LYS A C 1
ATOM 916 O O . LYS A 1 116 ? 12.728 0.304 -25.111 1.00 94.62 116 LYS A O 1
ATOM 921 N N . HIS A 1 117 ? 10.585 0.698 -25.660 1.00 93.31 117 HIS A N 1
ATOM 922 C CA . HIS A 1 117 ? 10.393 1.767 -24.687 1.00 93.31 117 HIS A CA 1
ATOM 923 C C . HIS A 1 117 ? 10.483 1.232 -23.251 1.00 93.31 117 HIS A C 1
ATOM 925 O O . HIS A 1 117 ? 11.259 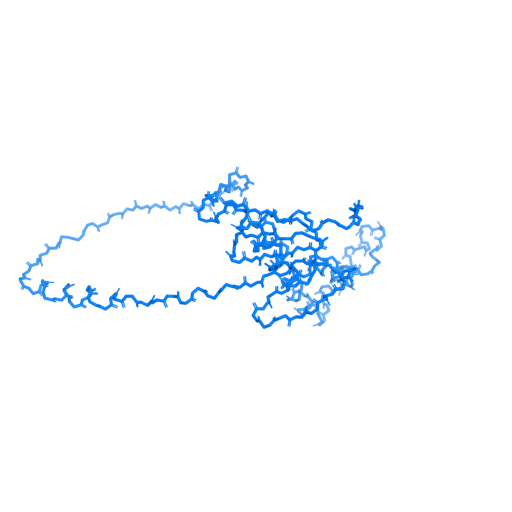1.760 -22.456 1.00 93.31 117 HIS A O 1
ATOM 931 N N . SER A 1 118 ? 9.774 0.146 -22.935 1.00 93.31 118 SER A N 1
ATOM 932 C CA . SER A 1 118 ? 9.831 -0.499 -21.621 1.00 93.31 118 SER A CA 1
ATOM 933 C C . SER A 1 118 ? 11.240 -0.976 -21.271 1.00 93.31 118 SER A C 1
ATOM 935 O O . SER A 1 118 ? 11.707 -0.713 -20.168 1.00 93.31 118 SER A O 1
ATOM 937 N N . GLN A 1 119 ? 11.957 -1.598 -22.212 1.00 94.69 119 GLN A N 1
ATOM 938 C CA . GLN A 1 119 ? 13.350 -2.015 -22.007 1.00 94.69 119 GLN A CA 1
ATOM 939 C C . GLN A 1 119 ? 14.265 -0.822 -21.714 1.00 94.69 119 GLN A C 1
ATOM 941 O O . GLN A 1 119 ? 15.112 -0.896 -20.822 1.00 94.69 119 GLN A O 1
ATOM 946 N N . LYS A 1 120 ? 14.081 0.298 -22.425 1.00 93.81 120 LYS A N 1
ATOM 947 C CA . LYS A 1 120 ? 14.840 1.531 -22.183 1.00 93.81 120 LYS A CA 1
ATOM 948 C C . LYS A 1 120 ? 14.570 2.103 -20.790 1.00 93.81 120 LYS A C 1
ATOM 950 O O . LYS A 1 120 ? 15.519 2.529 -20.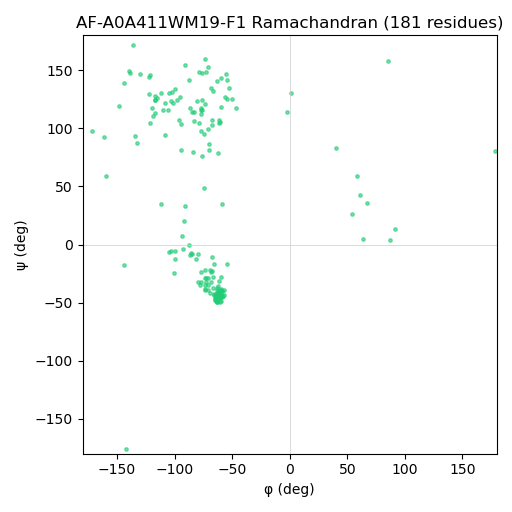135 1.00 93.81 120 LYS A O 1
ATOM 955 N N . VAL A 1 121 ? 13.313 2.097 -20.342 1.00 93.06 121 VAL A N 1
ATOM 956 C CA . VAL A 1 121 ? 12.934 2.509 -18.980 1.00 93.06 121 VAL A CA 1
ATOM 957 C C . VAL A 1 121 ? 13.571 1.582 -17.948 1.00 93.06 121 VAL A C 1
ATOM 959 O O . VAL A 1 121 ? 14.221 2.063 -17.034 1.00 93.06 121 VAL A O 1
ATOM 962 N N . MET A 1 122 ? 13.473 0.263 -18.116 1.00 93.94 122 MET A N 1
ATOM 963 C CA . MET A 1 122 ? 14.036 -0.701 -17.160 1.00 93.94 122 MET A CA 1
ATOM 964 C C . MET A 1 122 ? 15.573 -0.705 -17.117 1.00 93.94 122 MET A C 1
ATOM 966 O O . MET A 1 122 ? 16.171 -1.110 -16.125 1.00 93.94 122 MET A O 1
ATOM 970 N N . SER A 1 123 ? 16.228 -0.250 -18.186 1.00 95.12 123 SER A N 1
ATOM 971 C CA . SER A 1 123 ? 17.694 -0.152 -18.264 1.00 95.12 123 SER A CA 1
ATOM 972 C C . SER A 1 123 ? 18.240 1.175 -17.724 1.00 95.12 123 SER A C 1
ATOM 974 O O . SER A 1 123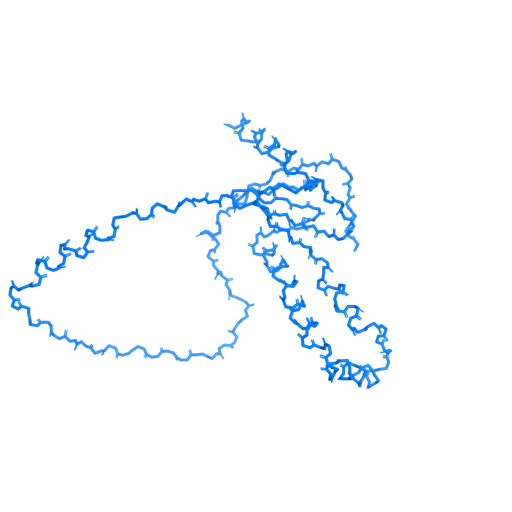 ? 19.449 1.414 -17.765 1.00 95.12 123 SER A O 1
ATOM 976 N N . SER A 1 124 ? 17.378 2.082 -17.261 1.00 93.94 124 SER A N 1
ATOM 977 C CA . SER A 1 124 ? 17.799 3.369 -16.718 1.00 93.94 124 SER A CA 1
ATOM 978 C C . SER A 1 124 ? 18.432 3.219 -15.327 1.00 93.94 124 SER A C 1
ATOM 980 O O . SER A 1 124 ? 18.188 2.270 -14.584 1.00 93.94 124 SER A O 1
ATOM 982 N N . LYS A 1 125 ? 19.217 4.221 -14.913 1.00 93.56 125 LYS A N 1
ATOM 983 C CA . LYS A 1 125 ? 19.841 4.235 -13.578 1.00 93.56 125 LYS A CA 1
ATOM 984 C C . LYS A 1 125 ? 18.829 4.368 -12.431 1.00 93.56 125 LYS A C 1
ATOM 986 O O . LYS A 1 125 ? 19.104 3.908 -11.331 1.00 93.56 125 LYS A O 1
ATOM 991 N N . ASN A 1 126 ? 17.678 5.004 -12.667 1.00 91.88 126 ASN A N 1
ATOM 992 C CA . ASN A 1 126 ? 16.643 5.197 -11.645 1.00 91.88 126 ASN A CA 1
ATOM 993 C C . ASN A 1 126 ? 15.690 3.997 -11.509 1.00 91.88 126 ASN A C 1
ATOM 995 O O . ASN A 1 126 ? 14.910 3.963 -10.555 1.00 91.88 126 ASN A O 1
ATOM 999 N N . TRP A 1 127 ? 15.767 3.007 -12.408 1.00 94.31 127 TRP A N 1
ATOM 1000 C CA . TRP A 1 127 ? 14.869 1.854 -12.404 1.00 94.31 127 TRP A CA 1
ATOM 1001 C C . TRP A 1 127 ? 14.925 1.057 -11.098 1.00 94.31 127 TRP A C 1
ATOM 1003 O O . TRP A 1 127 ? 13.884 0.687 -10.573 1.00 94.31 127 TRP A O 1
ATOM 1013 N N . GLN A 1 128 ? 16.108 0.852 -10.508 1.00 95.25 128 GLN A N 1
ATOM 1014 C CA . GLN A 1 128 ? 16.232 0.094 -9.253 1.00 95.25 128 GLN A CA 1
ATOM 1015 C C . GLN A 1 128 ? 15.425 0.712 -8.100 1.00 95.25 128 GLN A C 1
ATOM 1017 O O . GLN A 1 128 ? 14.787 -0.002 -7.330 1.00 95.25 128 GLN A O 1
ATOM 1022 N N . GLN A 1 129 ? 15.421 2.044 -7.993 1.00 95.56 129 GLN A N 1
ATOM 1023 C CA . GLN A 1 129 ? 14.632 2.749 -6.983 1.00 95.56 129 GLN A CA 1
ATOM 1024 C C . GLN A 1 129 ? 13.130 2.668 -7.291 1.00 95.56 129 GLN A C 1
ATOM 1026 O O . GLN A 1 129 ? 12.325 2.503 -6.376 1.00 95.56 129 GLN A O 1
ATOM 1031 N N . GLN A 1 130 ? 12.754 2.766 -8.570 1.00 94.62 130 GLN A N 1
ATOM 1032 C CA . GLN A 1 130 ? 11.362 2.633 -9.006 1.00 94.62 130 GLN A CA 1
ATOM 1033 C C . GLN A 1 130 ? 10.820 1.219 -8.762 1.00 94.62 130 GLN A C 1
ATOM 1035 O O . GLN A 1 130 ? 9.711 1.091 -8.253 1.00 94.62 130 GLN A O 1
ATOM 1040 N N . ASP A 1 131 ? 11.603 0.175 -9.042 1.00 94.62 131 ASP A N 1
ATOM 1041 C CA . ASP A 1 131 ? 11.253 -1.223 -8.763 1.00 94.62 131 ASP A CA 1
ATOM 1042 C C . ASP A 1 131 ? 11.052 -1.462 -7.261 1.00 94.62 131 ASP A C 1
ATOM 1044 O O . ASP A 1 131 ? 10.045 -2.035 -6.849 1.00 94.62 131 ASP A O 1
ATOM 1048 N N . ALA A 1 132 ? 11.958 -0.952 -6.420 1.00 95.94 132 ALA A N 1
ATOM 1049 C CA . ALA A 1 132 ? 11.817 -1.052 -4.970 1.00 95.94 132 ALA A CA 1
ATOM 1050 C C . ALA A 1 132 ? 10.542 -0.353 -4.463 1.00 95.94 132 ALA A C 1
ATOM 1052 O O . ALA A 1 132 ? 9.784 -0.944 -3.691 1.00 95.94 132 ALA A O 1
ATOM 1053 N N . ALA A 1 133 ? 10.265 0.868 -4.934 1.00 94.62 133 ALA A N 1
ATOM 1054 C CA . ALA A 1 133 ? 9.042 1.594 -4.593 1.00 94.62 133 ALA A CA 1
ATOM 1055 C C . ALA A 1 133 ? 7.783 0.863 -5.088 1.00 94.62 133 ALA A C 1
ATOM 1057 O O . ALA A 1 133 ? 6.785 0.783 -4.370 1.00 94.62 133 ALA A O 1
ATOM 1058 N N . LEU A 1 134 ? 7.839 0.274 -6.285 1.00 95.19 134 LEU A N 1
ATOM 1059 C CA . LEU A 1 134 ? 6.746 -0.506 -6.849 1.00 95.19 134 LEU A CA 1
ATOM 1060 C C . LEU A 1 134 ? 6.459 -1.744 -5.991 1.00 95.19 134 LEU A C 1
ATOM 1062 O O . LEU A 1 134 ? 5.318 -1.963 -5.582 1.00 95.19 134 LEU A O 1
ATOM 1066 N N . ARG A 1 135 ? 7.490 -2.518 -5.640 1.00 95.00 135 ARG A N 1
ATOM 1067 C CA . ARG A 1 135 ? 7.368 -3.692 -4.760 1.00 95.00 135 ARG A CA 1
ATOM 1068 C C . ARG A 1 135 ? 6.817 -3.328 -3.383 1.00 95.00 135 ARG A C 1
ATOM 1070 O O . ARG A 1 135 ? 6.000 -4.074 -2.846 1.00 95.00 135 ARG A O 1
ATOM 1077 N N . GLU A 1 136 ? 7.226 -2.187 -2.833 1.00 95.06 136 GLU A N 1
ATOM 1078 C CA . GLU A 1 136 ? 6.697 -1.690 -1.562 1.00 95.06 136 GLU A CA 1
ATOM 1079 C C . GLU A 1 136 ? 5.210 -1.339 -1.670 1.00 95.06 136 GLU A C 1
ATOM 1081 O O . GLU A 1 136 ? 4.411 -1.764 -0.833 1.00 95.06 136 GLU A O 1
ATOM 1086 N N . SER A 1 137 ? 4.814 -0.647 -2.742 1.00 93.44 137 SER A N 1
ATOM 1087 C CA . SER A 1 137 ? 3.425 -0.226 -2.959 1.00 93.44 137 SER A CA 1
ATOM 1088 C C . SER A 1 137 ? 2.451 -1.413 -3.057 1.00 93.44 137 SER A C 1
ATOM 1090 O O . SER A 1 137 ? 1.312 -1.336 -2.591 1.00 93.44 137 SER A O 1
ATOM 1092 N N . PHE A 1 138 ? 2.906 -2.564 -3.570 1.00 94.62 138 PHE A N 1
ATOM 1093 C CA . PHE A 1 138 ? 2.087 -3.777 -3.668 1.00 94.62 138 PHE A CA 1
ATOM 1094 C C . PHE A 1 138 ? 1.760 -4.427 -2.321 1.00 94.62 138 PHE A C 1
ATOM 1096 O O . PHE A 1 138 ? 0.760 -5.147 -2.231 1.00 94.62 138 PHE A O 1
ATOM 1103 N N . LYS A 1 139 ? 2.533 -4.169 -1.256 1.00 94.00 139 LYS A N 1
ATOM 1104 C CA . LYS A 1 139 ? 2.228 -4.719 0.076 1.00 94.00 139 LYS A CA 1
ATOM 1105 C C . LYS A 1 139 ? 0.833 -4.319 0.546 1.00 94.00 139 LYS A C 1
ATOM 1107 O O . LYS A 1 139 ? 0.124 -5.153 1.105 1.00 94.00 139 LYS A O 1
ATOM 1112 N N . GLY A 1 140 ? 0.420 -3.081 0.268 1.00 91.38 140 GLY A N 1
ATOM 1113 C CA . GLY A 1 140 ? -0.907 -2.582 0.622 1.00 91.38 140 GLY A CA 1
ATOM 1114 C C . GLY A 1 140 ? -2.031 -3.331 -0.085 1.00 91.38 140 GLY A C 1
ATOM 1115 O O . GLY A 1 140 ? -2.997 -3.737 0.558 1.00 91.38 140 GLY A O 1
ATOM 1116 N N . VAL A 1 141 ? -1.867 -3.599 -1.382 1.00 92.00 141 VAL A N 1
ATOM 1117 C CA . VAL A 1 141 ? -2.833 -4.361 -2.190 1.00 92.00 141 VAL A CA 1
ATOM 1118 C C . VAL A 1 141 ? -2.946 -5.802 -1.699 1.00 92.00 141 VAL A C 1
ATOM 1120 O O . VAL A 1 141 ? -4.051 -6.292 -1.465 1.00 92.00 141 VAL A O 1
ATOM 1123 N N . ILE A 1 142 ? -1.811 -6.469 -1.472 1.00 92.19 142 ILE A N 1
ATOM 1124 C CA . ILE A 1 142 ? -1.780 -7.844 -0.950 1.00 92.19 142 ILE A CA 1
ATOM 1125 C C . ILE A 1 142 ? -2.437 -7.901 0.432 1.00 92.19 142 ILE A C 1
ATOM 1127 O O . ILE A 1 142 ? -3.248 -8.789 0.705 1.00 92.19 142 ILE A O 1
ATOM 1131 N N . LYS A 1 143 ? -2.130 -6.935 1.305 1.00 91.06 143 LYS A N 1
ATOM 1132 C CA . LYS A 1 143 ? -2.708 -6.867 2.647 1.00 91.06 143 LYS A CA 1
ATOM 1133 C C . LYS A 1 143 ? -4.218 -6.633 2.592 1.00 91.06 143 LYS A C 1
ATOM 1135 O O . LYS A 1 143 ? -4.951 -7.365 3.258 1.00 91.06 143 LYS A O 1
ATOM 1140 N N . ALA A 1 144 ? -4.684 -5.686 1.778 1.00 90.12 144 ALA A N 1
ATOM 1141 C CA . ALA A 1 144 ? -6.105 -5.417 1.565 1.00 90.12 144 ALA A CA 1
ATOM 1142 C C . ALA A 1 144 ? -6.845 -6.668 1.075 1.00 90.12 144 ALA A C 1
ATOM 1144 O O . ALA A 1 144 ?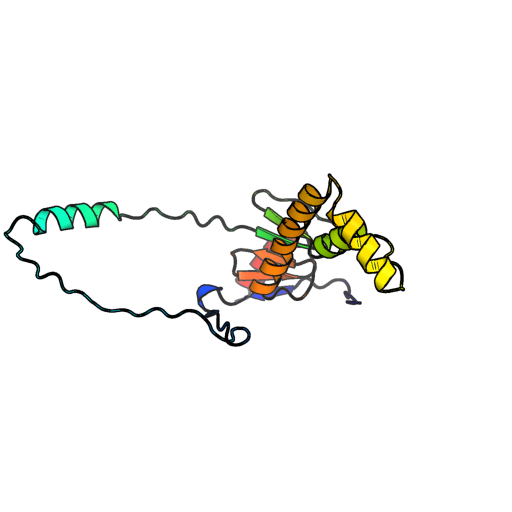 -7.900 -7.010 1.610 1.00 90.12 144 ALA A O 1
ATOM 1145 N N . TRP A 1 145 ? -6.252 -7.403 0.130 1.00 89.38 145 TRP A N 1
ATOM 1146 C CA . TRP A 1 145 ? -6.817 -8.653 -0.364 1.00 89.38 145 TRP A CA 1
ATOM 1147 C C . TRP A 1 145 ? -6.880 -9.734 0.720 1.00 89.38 145 TRP A C 1
ATOM 1149 O O . TRP A 1 145 ? -7.938 -10.329 0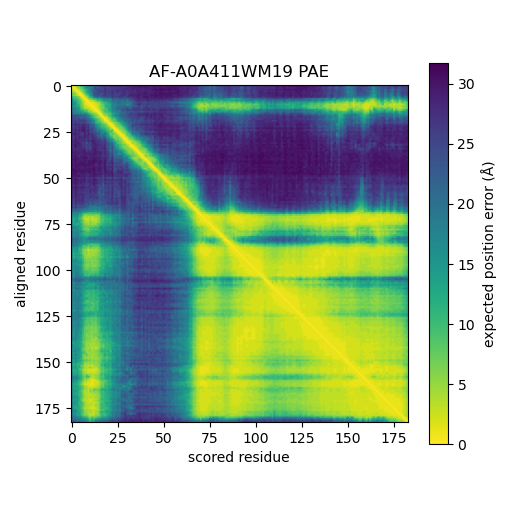.919 1.00 89.38 145 TRP A O 1
ATOM 1159 N N . SER A 1 146 ? -5.804 -9.924 1.493 1.00 86.25 146 SER A N 1
ATOM 1160 C CA . SER A 1 146 ? -5.776 -10.905 2.591 1.00 86.25 146 SER A CA 1
ATOM 1161 C C . SER A 1 146 ? -6.832 -10.639 3.674 1.00 86.25 146 SER A C 1
ATOM 1163 O O . SER A 1 146 ? -7.303 -11.567 4.325 1.00 86.25 146 SER A O 1
ATOM 1165 N N . LEU A 1 147 ? -7.228 -9.373 3.848 1.00 87.75 147 LEU A N 1
ATOM 1166 C CA . LEU A 1 147 ? -8.256 -8.937 4.796 1.00 87.75 147 LEU A CA 1
ATOM 1167 C C . LEU A 1 147 ? -9.661 -8.869 4.169 1.00 87.75 147 LEU A C 1
ATOM 1169 O O . LEU A 1 147 ? -10.640 -8.574 4.864 1.00 87.75 147 LEU A O 1
ATOM 1173 N N . GLY A 1 148 ? -9.782 -9.131 2.864 1.00 86.81 148 GLY A N 1
ATOM 1174 C CA . GLY A 1 148 ? -11.035 -9.025 2.119 1.00 86.81 148 GLY A CA 1
ATOM 1175 C C . GLY A 1 148 ? -11.610 -7.606 2.133 1.00 86.81 148 GLY A C 1
ATOM 1176 O O . GLY A 1 148 ? -12.809 -7.437 2.381 1.00 86.81 148 GLY A O 1
ATOM 1177 N N . ILE A 1 149 ? -10.754 -6.596 1.958 1.00 88.06 149 ILE A N 1
ATOM 1178 C CA . ILE A 1 149 ? -11.155 -5.194 1.801 1.00 88.06 149 ILE A CA 1
ATOM 1179 C C . ILE A 1 149 ? -11.668 -4.995 0.377 1.00 88.06 149 ILE A C 1
ATOM 1181 O O . ILE A 1 149 ? -10.927 -5.154 -0.588 1.00 88.06 149 ILE A O 1
ATOM 1185 N N . GLU A 1 150 ? -12.943 -4.640 0.250 1.00 84.62 150 GLU A N 1
ATOM 1186 C CA . GLU A 1 150 ? -13.609 -4.502 -1.055 1.00 84.62 150 GLU A CA 1
ATOM 1187 C C . GLU A 1 150 ? -13.718 -3.046 -1.523 1.00 84.62 150 GLU A C 1
ATOM 1189 O O . GLU A 1 150 ? -13.863 -2.776 -2.713 1.00 84.62 150 GLU A O 1
ATOM 1194 N N . LYS A 1 151 ? -13.701 -2.094 -0.583 1.00 88.00 151 LYS A N 1
ATOM 1195 C CA . LYS A 1 151 ? -13.952 -0.669 -0.833 1.00 88.00 151 LYS A CA 1
ATOM 1196 C C . LYS A 1 151 ? -12.973 0.181 -0.035 1.00 88.00 151 LYS A C 1
ATOM 1198 O O . LYS A 1 151 ? -12.616 -0.181 1.081 1.00 88.00 151 LYS A O 1
ATOM 1203 N N . VAL A 1 152 ? -12.604 1.330 -0.591 1.00 89.38 152 VAL A N 1
ATOM 1204 C CA . VAL A 1 152 ? -11.821 2.372 0.084 1.00 89.38 152 VAL A CA 1
ATOM 1205 C C . VAL A 1 152 ? -12.611 3.689 0.107 1.00 89.38 152 VAL A C 1
ATOM 1207 O O . VAL A 1 152 ? -13.362 3.946 -0.839 1.00 89.38 152 VAL A O 1
ATOM 1210 N N . PRO A 1 153 ? -12.479 4.515 1.159 1.00 92.19 153 PRO A N 1
ATOM 1211 C CA . PRO A 1 153 ? -11.591 4.327 2.309 1.00 92.19 153 PRO A CA 1
ATOM 1212 C C . PRO A 1 153 ? -12.115 3.275 3.304 1.00 92.19 153 PRO A C 1
ATOM 1214 O O . PRO A 1 153 ? -13.328 3.101 3.456 1.00 92.19 153 PRO A O 1
ATOM 1217 N N . ALA A 1 154 ? -11.200 2.559 3.959 1.00 90.56 154 ALA A N 1
ATOM 1218 C CA . ALA A 1 154 ? -11.507 1.554 4.975 1.00 90.56 154 ALA A CA 1
ATOM 1219 C C . ALA A 1 154 ? -10.468 1.553 6.104 1.00 90.56 154 ALA A C 1
ATOM 1221 O O . ALA A 1 154 ? -9.271 1.627 5.845 1.00 90.56 154 ALA A O 1
ATOM 1222 N N . ILE A 1 155 ? -10.916 1.411 7.350 1.00 91.75 155 ILE A N 1
ATOM 1223 C CA . ILE A 1 155 ? -10.055 1.345 8.537 1.00 91.75 155 ILE A CA 1
ATOM 1224 C C . ILE A 1 155 ? -10.228 -0.010 9.204 1.00 91.75 155 ILE A C 1
ATOM 1226 O O . ILE A 1 155 ? -11.340 -0.393 9.564 1.00 91.75 155 ILE A O 1
ATOM 1230 N N . VAL A 1 156 ? -9.128 -0.726 9.398 1.00 91.50 156 VAL A N 1
ATOM 1231 C CA . VAL A 1 156 ? -9.084 -1.981 10.140 1.00 91.50 156 VAL A CA 1
ATOM 1232 C C . VAL A 1 156 ? -8.612 -1.708 11.558 1.00 91.50 156 VAL A C 1
ATOM 1234 O O . VAL A 1 156 ? -7.540 -1.145 11.766 1.00 91.50 156 VAL A O 1
ATOM 1237 N N . MET A 1 157 ? -9.415 -2.125 12.532 1.00 88.12 157 MET A N 1
ATOM 1238 C CA . MET A 1 157 ? -9.138 -2.006 13.959 1.00 88.12 157 MET A CA 1
ATOM 1239 C C . MET A 1 157 ? -9.153 -3.379 14.624 1.00 88.12 157 MET A C 1
ATOM 1241 O O . MET A 1 157 ? -9.949 -4.262 14.283 1.00 88.12 157 MET A O 1
ATOM 1245 N N . GLU A 1 158 ? -8.267 -3.550 15.606 1.00 85.50 158 GLU A N 1
ATOM 1246 C CA . GLU A 1 158 ? -8.115 -4.791 16.380 1.00 85.50 158 GLU A CA 1
ATOM 1247 C C . GLU A 1 158 ? -7.890 -6.043 15.508 1.00 85.50 158 GLU A C 1
ATOM 1249 O O . GLU A 1 158 ? -8.298 -7.143 15.877 1.00 85.50 158 GLU A O 1
ATOM 1254 N N . GLY A 1 159 ? -7.338 -5.868 14.302 1.00 82.31 159 GLY A N 1
ATOM 1255 C CA . GLY A 1 159 ? -7.093 -6.945 13.337 1.00 82.31 159 GLY A CA 1
ATOM 1256 C C . GLY A 1 159 ? -8.337 -7.673 12.805 1.00 82.31 159 GLY A C 1
ATOM 1257 O O . GLY A 1 159 ? -8.191 -8.648 12.070 1.00 82.31 159 GLY A O 1
ATOM 1258 N N . ARG A 1 160 ? -9.556 -7.246 13.164 1.00 84.69 160 ARG A N 1
ATOM 1259 C CA . ARG A 1 160 ? -10.797 -7.996 12.868 1.00 84.69 160 ARG A CA 1
ATOM 1260 C C . ARG A 1 160 ? -12.011 -7.136 12.535 1.00 84.69 160 ARG A C 1
ATOM 1262 O O . ARG A 1 160 ? -12.978 -7.651 11.984 1.00 84.69 160 ARG A O 1
ATOM 1269 N N . PHE A 1 161 ? -12.003 -5.852 12.873 1.00 88.94 161 PHE A N 1
ATOM 1270 C CA . PHE A 1 161 ? -13.107 -4.950 12.563 1.00 88.94 161 PHE A CA 1
ATOM 1271 C C . PHE A 1 161 ? -12.718 -4.041 11.414 1.00 88.94 161 PHE A C 1
ATOM 1273 O O . PHE A 1 161 ? -11.663 -3.425 11.465 1.00 88.94 161 PHE A O 1
ATOM 1280 N N . VAL A 1 162 ? -13.572 -3.944 10.400 1.00 91.25 162 VAL A N 1
ATOM 1281 C CA . VAL A 1 162 ? -13.372 -3.060 9.250 1.00 91.25 162 VAL A CA 1
ATOM 1282 C C . VAL A 1 162 ? -14.464 -2.003 9.257 1.00 91.25 162 VAL A C 1
ATOM 1284 O O . VAL A 1 162 ? -15.646 -2.341 9.286 1.00 91.25 162 VAL A O 1
ATOM 1287 N N . VAL A 1 163 ? -14.078 -0.734 9.221 1.00 91.12 163 VAL A N 1
ATOM 1288 C CA . VAL A 1 163 ? -14.987 0.405 9.097 1.00 91.12 163 VAL A CA 1
ATOM 1289 C C . VAL A 1 163 ? -14.806 1.018 7.723 1.00 91.12 163 VAL A C 1
ATOM 1291 O O . VAL A 1 163 ? -13.732 1.518 7.406 1.00 91.12 163 VAL A O 1
ATOM 1294 N N . TYR A 1 164 ? -15.849 0.976 6.906 1.00 90.94 164 TYR A N 1
ATOM 1295 C CA . TYR A 1 164 ? -15.828 1.545 5.560 1.00 90.94 164 TYR A CA 1
ATOM 1296 C C . TYR A 1 164 ? -16.299 3.000 5.556 1.00 90.94 164 TYR A C 1
ATOM 1298 O O . TYR A 1 164 ? -17.096 3.397 6.403 1.00 90.94 164 TYR A O 1
ATOM 1306 N N . GLY A 1 165 ? -15.854 3.772 4.562 1.00 86.62 165 GLY A N 1
ATOM 1307 C CA . GLY A 1 165 ? -16.394 5.098 4.246 1.00 86.62 165 GLY A CA 1
ATOM 1308 C C . GLY A 1 165 ? -15.777 6.265 5.018 1.00 86.62 165 GLY A C 1
ATOM 1309 O O . GLY A 1 165 ? -16.217 7.395 4.836 1.00 86.62 165 GLY A O 1
ATOM 1310 N N . THR A 1 166 ? -14.756 6.023 5.844 1.00 85.56 166 THR A N 1
ATOM 1311 C CA . THR A 1 166 ? -14.029 7.079 6.558 1.00 85.56 166 THR A CA 1
ATOM 1312 C C . THR A 1 166 ? -12.528 6.816 6.584 1.00 85.56 166 THR A C 1
ATOM 1314 O O . THR A 1 166 ? -12.093 5.667 6.594 1.00 85.56 166 THR A O 1
ATOM 1317 N N . THR A 1 167 ? -11.745 7.893 6.605 1.00 87.94 167 THR A N 1
ATOM 1318 C CA . THR A 1 167 ? -10.309 7.906 6.939 1.00 87.94 167 THR A CA 1
ATOM 1319 C C . THR A 1 167 ? -10.058 8.437 8.355 1.00 87.94 167 THR A C 1
ATOM 1321 O O . THR A 1 167 ? -8.932 8.377 8.837 1.00 87.94 167 THR A O 1
ATOM 1324 N N . ASN A 1 168 ? -11.103 8.920 9.041 1.00 88.81 168 ASN A N 1
ATOM 1325 C CA . ASN A 1 168 ? -11.040 9.421 10.409 1.00 88.81 168 ASN A CA 1
ATOM 1326 C C . ASN A 1 168 ? -11.134 8.255 11.405 1.00 88.81 168 ASN A C 1
ATOM 1328 O O . ASN A 1 168 ? -12.172 7.590 11.516 1.00 88.81 168 ASN A O 1
ATOM 1332 N N . VAL A 1 169 ? -10.046 8.019 12.136 1.00 88.00 169 VAL A N 1
ATOM 1333 C CA . VAL A 1 169 ? -9.925 6.912 13.094 1.00 88.00 169 VAL A CA 1
ATOM 1334 C C . VAL A 1 169 ? -10.785 7.141 14.336 1.00 88.00 169 VAL A C 1
ATOM 1336 O O . VAL A 1 169 ? -11.350 6.183 14.859 1.00 88.00 169 VAL A O 1
ATOM 1339 N N . GLU A 1 170 ? -10.942 8.382 14.796 1.00 89.12 170 GLU A N 1
ATOM 1340 C CA . GLU A 1 170 ? -11.821 8.738 15.914 1.00 89.12 170 GLU A CA 1
ATOM 1341 C C . GLU A 1 170 ? -13.270 8.381 15.605 1.00 89.12 170 GLU A C 1
ATOM 1343 O O . GLU A 1 170 ? -13.902 7.654 16.376 1.00 89.12 170 GLU A O 1
ATOM 1348 N N . LEU A 1 171 ? -13.748 8.784 14.427 1.00 87.81 171 LEU A N 1
ATOM 1349 C CA . LEU A 1 171 ? -15.079 8.430 13.948 1.00 87.81 171 LEU A CA 1
ATOM 1350 C C . LEU A 1 171 ? -15.232 6.911 13.817 1.00 87.81 171 LEU A C 1
ATOM 1352 O O . LEU A 1 171 ? -16.249 6.346 14.221 1.00 87.81 171 LEU A O 1
ATOM 1356 N N . ALA A 1 172 ? -14.223 6.224 13.277 1.00 88.44 172 ALA A N 1
ATOM 1357 C CA . ALA A 1 172 ? -14.262 4.772 13.161 1.00 88.44 172 ALA A CA 1
ATOM 1358 C C . ALA A 1 172 ? -14.340 4.092 14.537 1.00 88.44 172 ALA A C 1
ATOM 1360 O O . ALA A 1 172 ? -15.140 3.172 14.722 1.00 88.44 172 ALA A O 1
ATOM 1361 N N . ARG A 1 173 ? -13.579 4.576 15.523 1.00 89.50 173 ARG A N 1
ATOM 1362 C CA . ARG A 1 173 ? -13.588 4.077 16.904 1.00 89.50 173 ARG A CA 1
ATOM 1363 C C . ARG A 1 173 ? -14.946 4.268 17.569 1.00 89.50 173 ARG A C 1
ATOM 1365 O O . ARG A 1 173 ? -15.415 3.362 18.253 1.00 89.50 173 ARG A O 1
ATOM 1372 N N . GLU A 1 174 ? -15.589 5.413 17.367 1.00 89.31 174 GLU A N 1
ATOM 1373 C CA . GLU A 1 174 ? -16.954 5.656 17.846 1.00 89.31 174 GLU A CA 1
ATOM 1374 C C . GLU A 1 174 ? -17.949 4.680 17.220 1.00 89.31 174 GLU A C 1
ATOM 1376 O O . GLU A 1 174 ? -18.735 4.057 17.937 1.00 89.31 174 GLU A O 1
ATOM 1381 N N . LYS A 1 175 ? -17.873 4.475 15.899 1.00 87.75 175 LYS A N 1
ATOM 1382 C CA . LYS A 1 175 ? -18.720 3.504 15.195 1.00 87.75 175 LYS A CA 1
ATOM 1383 C C . LYS A 1 175 ? -18.494 2.078 15.688 1.00 87.75 175 LYS A C 1
ATOM 1385 O O . LYS A 1 175 ? -19.460 1.342 15.872 1.00 87.75 175 LYS A O 1
ATOM 1390 N N . LEU A 1 176 ? -17.247 1.698 15.960 1.00 88.19 176 LEU A N 1
ATOM 1391 C CA . LEU A 1 176 ? -16.926 0.392 16.529 1.00 88.19 176 LEU A CA 1
ATOM 1392 C C . LEU A 1 176 ? -17.487 0.233 17.949 1.00 88.19 176 LEU A C 1
ATOM 1394 O O . LEU A 1 176 ? -18.077 -0.802 18.246 1.00 88.19 176 LEU A O 1
ATOM 1398 N N . LYS A 1 177 ? -17.359 1.253 18.807 1.00 89.62 177 LYS A N 1
ATOM 1399 C CA . LYS A 1 177 ? -17.953 1.238 20.154 1.00 89.62 177 LYS A CA 1
ATOM 1400 C C . LYS A 1 177 ? -19.474 1.093 20.100 1.00 89.62 177 LYS A C 1
ATOM 1402 O O . LYS A 1 177 ? -20.022 0.280 20.834 1.00 89.62 177 LYS A O 1
ATOM 1407 N N . GLN A 1 178 ? -20.143 1.829 19.209 1.00 86.94 178 GLN A N 1
ATOM 1408 C CA . GLN A 1 178 ? -21.592 1.711 18.993 1.00 86.94 178 GLN A CA 1
ATOM 1409 C C . GLN A 1 178 ? -21.983 0.297 18.546 1.00 86.94 178 GLN A C 1
ATOM 1411 O O . GLN A 1 178 ? -22.929 -0.275 19.075 1.00 86.94 178 GLN A O 1
ATOM 1416 N N . PHE A 1 179 ? -21.222 -0.288 17.618 1.00 86.56 179 PHE A N 1
ATOM 1417 C CA . PHE A 1 179 ? -21.436 -1.659 17.154 1.00 86.56 179 PHE A CA 1
ATOM 1418 C C . PHE A 1 179 ? -21.250 -2.699 18.274 1.00 86.56 179 PHE A C 1
ATOM 1420 O O . PHE A 1 179 ? -21.978 -3.682 18.326 1.00 86.56 179 PHE A O 1
ATOM 1427 N N . GLN A 1 180 ? -20.290 -2.491 19.178 1.00 83.31 180 GLN A N 1
ATOM 1428 C CA . GLN A 1 180 ? -20.018 -3.405 20.293 1.00 83.31 180 GLN A CA 1
ATOM 1429 C C . GLN A 1 180 ? -20.990 -3.248 21.469 1.00 83.31 180 GLN A C 1
ATOM 1431 O O . GLN A 1 180 ? -21.249 -4.231 22.147 1.00 83.31 180 GLN A O 1
ATOM 1436 N N . GLY A 1 181 ? -21.500 -2.039 21.725 1.00 77.25 181 GLY A N 1
ATOM 1437 C CA . GLY A 1 181 ? -22.440 -1.768 22.820 1.00 77.25 181 GLY A CA 1
ATOM 1438 C C . GLY A 1 181 ? -23.914 -2.017 22.481 1.00 77.25 181 GLY A C 1
ATOM 1439 O O . GLY A 1 181 ? -24.758 -1.909 23.362 1.00 77.25 181 GLY A O 1
ATOM 1440 N N . GLY A 1 182 ? -24.232 -2.302 21.214 1.00 66.44 182 GLY A N 1
ATOM 1441 C CA . GLY A 1 182 ? -25.583 -2.643 20.750 1.00 66.44 182 GLY A CA 1
ATOM 1442 C C . GLY A 1 182 ? -25.884 -4.147 20.706 1.00 66.44 182 GLY A C 1
ATOM 1443 O O . GLY A 1 182 ? -26.922 -4.536 20.170 1.00 66.44 182 GLY A O 1
ATOM 1444 N N . HIS A 1 183 ? -24.976 -4.981 21.215 1.00 48.59 183 HIS A N 1
ATOM 1445 C CA . HIS A 1 183 ? -25.071 -6.441 21.287 1.00 48.59 183 HIS A CA 1
ATOM 1446 C C . HIS A 1 183 ? -24.892 -6.905 22.730 1.00 48.59 183 HIS A C 1
ATOM 1448 O O . HIS A 1 183 ? -25.489 -7.951 23.062 1.00 48.59 183 HIS A O 1
#

InterPro domains:
  IPR011090 Integrating conjugative element protein, PFL4709 [PF07511] (70-180)
  IPR011090 Integrating conjugative element protein, PFL4709 [TIGR03757] (70-178)

Sequence (183 aa):
MYKTSPLYCYVVKKPSLAKIGFSAESYRSNCYIYSSLHWGYLMSVSNLSKVLTLTFLMLFTSQGIAETKETIIFTNNNNLLLGTPTNTVIYNLDDPERLISNAFSSLPSDRKTAEKHSQKVMSSKNWQQQDAALRESFKGVIKAWSLGIEKVPAIVMEGRFVVYGTTNVELAREKLKQFQGGH

Nearest PDB structures (foldseek):
  4jrr-assembly2_B  TM=4.916E-01  e=4.583E-02  Legionella pneumophila subsp. pneumophila str. Philadelphia 1
  4p3y-assembly1_B  TM=4.142E-01  e=2.604E-02  Acinetobacter baumannii AYE
  4mcu-assembly2_B  TM=4.335E-01  e=4.881E-02  Klebsiella pneumoniae 342
  7lui-assembly1_A  TM=4.194E-01  e=4.304E-02  Vibrio cholerae O1 biovar El Tor str. N16961
  4jr6-assembly2_B  TM=3.672E-01  e=3.730E+00  Mycobacterium tuberculosis

Radius of gyration: 25.02 Å; Cα contacts (8 Å, |Δi|>4): 174; chains: 1; bounding box: 47×58×68 Å

Organism: NCBI:txid2498113

pLDDT: mean 73.02, std 22.89, range [24.3, 95.94]